Protein AF-A0A7S2AFD4-F1 (afdb_monomer)

Radius of gyration: 22.13 Å; Cα contacts (8 Å, |Δi|>4): 496; chains: 1; bounding box: 48×46×64 Å

Nearest PDB structures (foldseek):
  3bde-assembly1_A  TM=4.743E-01  e=6.649E-02  Mesorhizobium japonicum MAFF 303099
  5b0a-assembly1_A  TM=4.338E-01  e=6.339E-01  Cannabis sativa
  4v67-assembly2_CX  TM=2.684E-01  e=6.339E-01  Thermus thermophilus
  1rq0-assembly1_A  TM=2.577E-01  e=1.738E+00  Thermotoga maritima
  1rq0-assembly1_C  TM=2.588E-01  e=2.634E+00  Thermotoga maritima

Mean predicted aligned error: 6.24 Å

Secondary structure (DSSP, 8-state):
-TT--HHHHHHHHTT-EEEEEEEEEE-SSSS--EEEEEEEEEEE-S----SPPSSTTTTTEEETT-SS-TTTTGGGGGGT-TTHHHHHHHHHHHH----EEEEEEEEEEEPPTT-SSHHHHHHHHHHHTHHHHS--EEEEEE-SSSTT-EEEEEEEEEEEEHHHHHHHHHHHHHHHHHTTPEEEEEEEEE-TTSBTS--SHHHHTTS-TT-EEEEEEEEEE-TT--HHHHHHHHHTTTEEE-SS-SEE-TTSPEEEEEEEEEES--HHHH-

Solvent-accessible surface area (backbone atoms only — not comparable to full-atom values): 15130 Å² total; per-residue (Å²): 115,91,92,59,54,64,68,61,46,36,78,73,38,55,77,38,72,50,69,50,73,34,79,45,80,47,55,90,81,83,78,58,75,48,76,31,71,19,68,31,53,27,31,30,39,75,81,39,63,86,43,85,70,90,50,92,53,25,30,29,34,31,39,66,86,48,95,48,22,44,15,55,40,48,78,30,27,67,60,66,41,25,54,42,61,23,52,52,56,48,50,56,66,72,58,80,66,66,39,36,48,48,35,38,40,33,44,31,39,44,66,44,86,89,54,88,55,50,67,62,53,46,44,52,52,27,57,69,41,29,89,83,66,43,72,40,40,71,42,79,44,63,49,87,80,53,102,79,43,66,47,37,26,40,41,29,74,49,77,49,40,53,70,60,48,51,54,49,47,39,53,53,50,38,57,40,41,59,71,50,30,40,42,78,46,78,47,78,42,72,43,87,87,23,54,63,55,40,52,42,40,75,53,24,62,74,46,65,82,88,47,60,51,76,47,77,48,81,45,82,38,59,63,87,58,66,61,66,61,50,47,51,59,29,49,78,64,68,24,43,65,50,86,45,66,83,42,69,48,102,78,54,32,33,29,34,41,34,41,32,69,46,63,55,50,6,50,70,79,73,108

InterPro domains:
  IPR002637 RdgB/HAM1 [PF01725] (16-76)
  IPR029001 Inosine triphosphate pyrophosphatase-like [G3DSA:3.90.950.10] (6-98)
  IPR029001 Inosine triphosphate pyrophosphatase-like [SSF52972] (15-95)

Sequence (271 aa):
ALGMSEAAFVARHLGRRGRLRSFLGFCEDGCRVQVFEGTLEGQVVEPRGSGPLHNTWDRVWLPDDYTGTLAELETSAFVVSARHLPFLELAQTLRGRDYSQIFEIHVTVQAPEGQADPVQAFKDACLGLKGSFGAVKPVLIQNASGEAARQMMTASHHVGTLPEIHVLAFRLSQALVQQGYRVERTKIEANMSNSGVPISDEEAARLSPENYFEFHVKLSLPPGFDEEHLREVTAANDARLSRSALRVTGHGVQKRFVTQRLYGIGRDSAL

Organism: N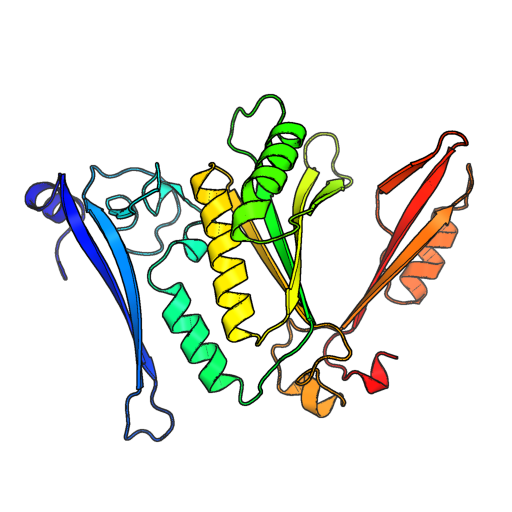CBI:txid327968

Structure (mmCIF, N/CA/C/O backbone):
data_AF-A0A7S2AFD4-F1
#
_entry.id   AF-A0A7S2AFD4-F1
#
loop_
_atom_site.group_PDB
_atom_site.id
_atom_site.type_symbol
_atom_sit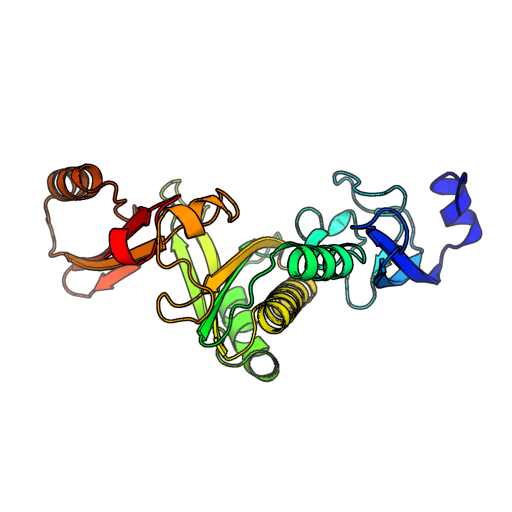e.label_atom_id
_atom_site.label_alt_id
_atom_site.label_comp_id
_atom_site.label_asym_id
_atom_site.label_entity_id
_atom_site.label_seq_id
_atom_site.pdbx_PDB_ins_code
_atom_site.Cartn_x
_atom_site.Cartn_y
_atom_site.Cartn_z
_atom_site.occupancy
_atom_site.B_iso_or_equiv
_atom_site.auth_seq_id
_atom_site.auth_comp_id
_atom_site.auth_asym_id
_atom_site.auth_atom_id
_atom_site.pdbx_PDB_model_num
ATOM 1 N N . ALA A 1 1 ? 15.358 -11.635 -26.602 1.00 61.94 1 ALA A N 1
ATOM 2 C CA . ALA A 1 1 ? 15.828 -11.477 -25.209 1.00 61.94 1 ALA A CA 1
ATOM 3 C C . ALA A 1 1 ? 15.951 -12.821 -24.501 1.00 61.94 1 ALA A C 1
ATOM 5 O O . ALA A 1 1 ? 16.962 -13.033 -23.847 1.00 61.94 1 ALA A O 1
ATOM 6 N N . LEU A 1 2 ? 14.979 -13.732 -24.658 1.00 62.88 2 LEU A N 1
ATOM 7 C CA . LEU A 1 2 ? 15.052 -15.088 -24.102 1.00 62.88 2 LEU A CA 1
ATOM 8 C C . LEU A 1 2 ? 16.366 -15.784 -24.505 1.00 62.88 2 LEU A C 1
ATOM 10 O O . LEU A 1 2 ? 16.705 -15.808 -25.687 1.00 62.88 2 LEU A O 1
ATOM 14 N N . GLY A 1 3 ? 17.108 -16.279 -23.510 1.00 73.06 3 GLY A N 1
ATOM 15 C CA . GLY A 1 3 ? 18.379 -16.992 -23.688 1.00 73.06 3 GLY A CA 1
ATOM 16 C C . GLY A 1 3 ? 19.649 -16.131 -23.774 1.00 73.06 3 GLY A C 1
ATOM 17 O O . GLY A 1 3 ? 20.728 -16.695 -23.914 1.00 73.06 3 GLY A O 1
ATOM 18 N N . MET A 1 4 ? 19.566 -14.796 -23.690 1.00 85.75 4 MET A N 1
ATOM 19 C CA . MET A 1 4 ? 20.761 -13.934 -23.624 1.00 85.75 4 MET A CA 1
ATOM 20 C C . MET A 1 4 ? 21.240 -13.743 -22.178 1.00 85.75 4 MET A C 1
ATOM 22 O O . MET A 1 4 ? 20.426 -13.713 -21.259 1.00 85.75 4 MET A O 1
ATOM 26 N N . SER A 1 5 ? 22.550 -13.570 -21.978 1.00 89.62 5 SER A N 1
ATOM 27 C CA . SER A 1 5 ? 23.100 -13.115 -20.694 1.00 89.62 5 SER A CA 1
ATOM 28 C C . SER A 1 5 ? 22.848 -11.616 -20.478 1.00 89.62 5 SER A C 1
ATOM 30 O O . SER A 1 5 ? 22.640 -10.878 -21.445 1.00 89.62 5 SER A O 1
ATOM 32 N N . GLU A 1 6 ? 22.917 -11.154 -19.223 1.00 90.06 6 GLU A N 1
ATOM 33 C CA . GLU A 1 6 ? 22.830 -9.725 -18.861 1.00 90.06 6 GLU A CA 1
ATOM 34 C C . GLU A 1 6 ? 23.817 -8.877 -19.678 1.00 90.06 6 GLU A C 1
ATOM 36 O O . GLU A 1 6 ? 23.412 -7.939 -20.361 1.00 90.06 6 GLU A O 1
ATOM 41 N N . ALA A 1 7 ? 25.092 -9.279 -19.718 1.00 90.88 7 ALA A N 1
ATOM 42 C CA . ALA A 1 7 ? 26.133 -8.571 -20.462 1.00 90.88 7 ALA A CA 1
ATOM 43 C C . ALA A 1 7 ? 25.853 -8.500 -21.975 1.00 90.88 7 ALA A C 1
ATOM 45 O O . ALA A 1 7 ? 26.000 -7.442 -22.584 1.00 90.88 7 ALA A O 1
ATOM 46 N N . ALA A 1 8 ? 25.412 -9.605 -22.591 1.00 92.81 8 ALA A N 1
ATOM 47 C CA . ALA A 1 8 ? 25.088 -9.624 -24.019 1.00 92.81 8 ALA A CA 1
ATOM 48 C C . ALA A 1 8 ? 23.859 -8.758 -24.341 1.00 92.81 8 ALA A C 1
ATOM 50 O O . ALA A 1 8 ? 23.805 -8.111 -25.389 1.00 92.81 8 ALA A O 1
ATOM 51 N N . PHE A 1 9 ? 22.876 -8.732 -23.437 1.00 93.00 9 PHE A N 1
ATOM 52 C CA . PHE A 1 9 ? 21.700 -7.882 -23.567 1.00 93.00 9 PHE A CA 1
ATOM 53 C C . PHE A 1 9 ? 22.076 -6.398 -23.495 1.00 93.00 9 PHE A C 1
ATOM 55 O O . PHE A 1 9 ? 21.703 -5.643 -24.394 1.00 93.00 9 PHE A O 1
ATOM 62 N N . VAL A 1 10 ? 22.861 -5.995 -22.489 1.00 94.50 10 VAL A N 1
ATOM 63 C CA . VAL A 1 10 ? 23.337 -4.611 -22.329 1.00 94.50 10 VAL A CA 1
ATOM 64 C C . VAL A 1 10 ? 24.164 -4.182 -23.535 1.00 94.50 10 VAL A C 1
ATOM 66 O O . VAL A 1 10 ? 23.823 -3.187 -24.167 1.00 94.50 10 VAL A O 1
ATOM 69 N N . ALA A 1 11 ? 25.158 -4.974 -23.951 1.00 95.06 11 ALA A N 1
ATOM 70 C CA . ALA A 1 11 ? 26.004 -4.650 -25.104 1.00 95.06 11 ALA A CA 1
ATOM 71 C C . ALA A 1 11 ? 25.199 -4.377 -26.390 1.00 95.06 11 ALA A C 1
ATOM 73 O O . ALA A 1 11 ? 25.600 -3.575 -27.231 1.00 95.06 11 ALA A O 1
ATOM 74 N N . ARG A 1 12 ? 24.044 -5.033 -26.549 1.00 95.50 12 ARG A N 1
ATOM 75 C CA . ARG A 1 12 ? 23.172 -4.869 -27.717 1.00 95.50 12 ARG A CA 1
ATOM 76 C C . ARG A 1 12 ? 22.169 -3.719 -27.585 1.00 95.50 12 ARG A C 1
ATOM 78 O O . ARG A 1 12 ? 21.747 -3.164 -28.605 1.00 95.50 12 ARG A O 1
ATOM 85 N N . HIS A 1 13 ? 21.724 -3.416 -26.367 1.00 96.25 13 HIS A N 1
ATOM 86 C CA . HIS A 1 13 ? 20.537 -2.594 -26.129 1.00 96.25 13 HIS A CA 1
ATOM 87 C C . HIS A 1 13 ? 20.763 -1.360 -25.252 1.00 96.25 13 HIS A C 1
ATOM 89 O O . HIS A 1 13 ? 19.814 -0.597 -25.099 1.00 96.25 13 HIS A O 1
ATOM 95 N N . LEU A 1 14 ? 21.969 -1.124 -24.732 1.00 97.12 14 LEU A N 1
ATOM 96 C CA . LEU A 1 14 ? 22.296 0.036 -23.900 1.00 97.12 14 LEU A CA 1
ATOM 97 C C . LEU A 1 14 ? 21.782 1.355 -24.506 1.00 97.12 14 LEU A C 1
ATOM 99 O O . LEU A 1 14 ? 21.952 1.617 -25.699 1.00 97.12 14 LEU A O 1
ATOM 103 N N . GLY A 1 15 ? 21.119 2.167 -23.679 1.00 96.38 15 GLY A N 1
ATOM 104 C CA . GLY A 1 15 ? 20.537 3.457 -24.054 1.00 96.38 15 GLY A CA 1
ATOM 105 C C . GLY A 1 15 ? 19.245 3.368 -24.872 1.00 96.38 15 GLY A C 1
ATOM 106 O O . GLY A 1 15 ? 18.631 4.394 -25.161 1.00 96.38 15 GLY A O 1
ATOM 107 N N . ARG A 1 16 ? 18.795 2.167 -25.262 1.00 97.38 16 ARG A N 1
ATOM 108 C CA . ARG A 1 16 ? 17.528 2.009 -25.985 1.00 97.38 16 ARG A CA 1
ATOM 109 C C . ARG A 1 16 ? 16.352 2.054 -25.022 1.00 97.38 16 ARG A C 1
ATOM 111 O O . ARG A 1 16 ? 16.346 1.376 -23.995 1.00 97.38 16 ARG A O 1
ATOM 118 N N . ARG A 1 17 ? 15.321 2.792 -25.426 1.00 97.75 17 ARG A N 1
ATOM 119 C CA . ARG A 1 17 ? 14.002 2.782 -24.792 1.00 97.75 17 ARG A CA 1
ATOM 120 C C . ARG A 1 17 ? 13.208 1.547 -25.208 1.00 97.75 17 ARG A C 1
ATOM 122 O O . ARG A 1 17 ? 13.426 0.989 -26.287 1.00 97.75 17 ARG A O 1
ATOM 129 N N . GLY A 1 18 ? 12.268 1.140 -24.369 1.00 95.62 18 GLY A N 1
ATOM 130 C CA . GLY A 1 18 ? 11.329 0.073 -24.674 1.00 95.62 18 GLY A CA 1
ATOM 131 C C . GLY A 1 18 ? 10.342 -0.162 -23.540 1.00 95.62 18 GLY A C 1
ATOM 132 O O . GLY A 1 18 ? 10.238 0.634 -22.614 1.00 95.62 18 GLY A O 1
ATOM 133 N N . ARG A 1 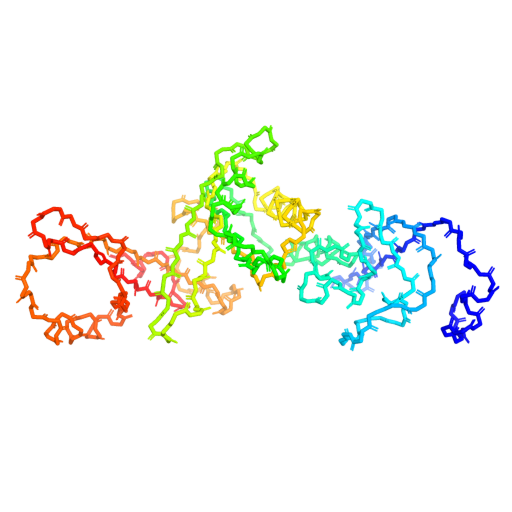19 ? 9.689 -1.324 -23.591 1.00 95.06 19 ARG A N 1
ATOM 134 C CA . ARG A 1 19 ? 8.677 -1.737 -22.621 1.00 95.06 19 ARG A CA 1
ATOM 135 C C . ARG A 1 19 ? 8.950 -3.144 -22.103 1.00 95.06 19 ARG A C 1
ATOM 137 O O . ARG A 1 19 ? 9.075 -4.081 -22.895 1.00 95.06 19 ARG A O 1
ATOM 144 N N . LEU A 1 20 ? 8.950 -3.309 -20.785 1.00 92.31 20 LEU A N 1
ATOM 145 C CA . LEU A 1 20 ? 8.844 -4.608 -20.127 1.00 92.31 20 LEU A CA 1
ATOM 146 C C . LEU A 1 20 ? 7.363 -4.997 -20.073 1.00 92.31 20 LEU A C 1
ATOM 148 O O . LEU A 1 20 ? 6.531 -4.222 -19.606 1.00 92.31 20 LEU A O 1
ATOM 152 N N . ARG A 1 21 ? 7.022 -6.190 -20.567 1.00 93.44 21 ARG A N 1
ATOM 153 C CA . ARG A 1 21 ? 5.651 -6.724 -20.554 1.00 93.44 21 ARG A CA 1
ATOM 154 C C . ARG A 1 21 ? 5.596 -7.988 -19.708 1.00 93.44 21 ARG A C 1
ATOM 156 O O . ARG A 1 21 ? 6.492 -8.826 -19.798 1.00 93.44 21 ARG A O 1
ATOM 163 N N . SER A 1 22 ? 4.547 -8.124 -18.911 1.00 92.25 22 SER A N 1
ATOM 164 C CA . SER A 1 22 ? 4.211 -9.348 -18.193 1.00 92.25 22 SER A CA 1
ATOM 165 C C . SER A 1 22 ? 2.829 -9.816 -18.615 1.00 92.25 22 SER A C 1
ATOM 167 O O . SER A 1 22 ? 1.933 -8.998 -18.808 1.00 92.25 22 SER A O 1
ATOM 169 N N . PHE A 1 23 ? 2.678 -11.129 -18.747 1.00 94.31 23 PHE A N 1
ATOM 170 C CA . PHE A 1 23 ? 1.415 -11.775 -19.059 1.00 94.31 23 PHE A CA 1
ATOM 171 C C . PHE A 1 23 ? 1.144 -12.840 -18.011 1.00 94.31 23 PHE A C 1
ATOM 173 O O . PHE A 1 23 ? 2.026 -13.643 -17.697 1.00 94.31 23 PHE A O 1
ATOM 180 N N . LEU A 1 24 ? -0.080 -12.858 -17.505 1.00 95.31 24 LEU A N 1
ATOM 181 C CA . LEU A 1 24 ? -0.587 -13.884 -16.613 1.00 95.31 24 LEU A CA 1
ATOM 182 C C . LEU A 1 24 ? -1.763 -14.562 -17.308 1.00 95.31 24 LEU A C 1
ATOM 184 O O . LEU A 1 24 ? -2.755 -13.912 -17.621 1.00 95.31 24 LEU A O 1
ATOM 188 N N . GLY A 1 25 ? -1.622 -15.853 -17.600 1.00 95.88 25 GLY A N 1
ATOM 189 C CA . GLY A 1 25 ? -2.694 -16.671 -18.158 1.00 95.88 25 GLY A CA 1
ATOM 190 C C . GLY A 1 25 ? -3.438 -17.402 -17.046 1.00 95.88 25 GLY A C 1
ATOM 191 O O . GLY A 1 25 ? -2.803 -18.029 -16.200 1.00 95.88 25 GLY A O 1
ATOM 192 N N . PHE A 1 26 ? -4.764 -17.347 -17.061 1.00 95.75 26 PHE A N 1
ATOM 193 C CA . PHE A 1 26 ? -5.639 -18.073 -16.145 1.00 95.75 26 PHE A CA 1
ATOM 194 C C . PHE A 1 26 ? -6.712 -18.821 -16.932 1.00 95.75 26 PHE A C 1
ATOM 196 O O . PHE A 1 26 ? -7.220 -18.311 -17.925 1.00 95.75 26 PHE A O 1
ATOM 203 N N . CYS A 1 27 ? -7.042 -20.034 -16.504 1.00 95.31 27 CYS A N 1
ATOM 204 C CA . CYS A 1 27 ? -8.036 -20.879 -17.150 1.00 95.31 27 CYS A CA 1
ATOM 205 C C . CYS A 1 27 ? -8.821 -21.608 -16.060 1.00 95.31 27 CYS A C 1
ATOM 207 O O . CYS A 1 27 ? -8.257 -22.452 -15.366 1.00 95.31 27 CYS A O 1
ATOM 209 N N . GLU A 1 28 ? -10.090 -21.248 -15.886 1.00 91.19 28 GLU A N 1
ATOM 210 C CA . GLU A 1 28 ? -10.957 -21.839 -14.860 1.00 91.19 28 GLU A CA 1
ATOM 211 C C . GLU A 1 28 ? -11.542 -23.184 -15.317 1.00 91.19 28 GLU A C 1
ATOM 213 O O . GLU A 1 28 ? -11.589 -24.141 -14.550 1.00 91.19 28 GLU A O 1
ATOM 218 N N . ASP A 1 29 ? -11.940 -23.274 -16.588 1.00 92.62 29 ASP A N 1
ATOM 219 C CA . ASP A 1 29 ? -12.680 -24.401 -17.172 1.00 92.62 29 ASP A CA 1
ATOM 220 C C . ASP A 1 29 ? -11.803 -25.369 -17.993 1.00 92.62 29 ASP A C 1
ATOM 222 O O . ASP A 1 29 ? -12.298 -26.326 -18.591 1.00 92.62 29 ASP A O 1
ATOM 226 N N . GLY A 1 30 ? -10.495 -25.111 -18.066 1.00 93.06 30 GLY A N 1
ATOM 227 C CA . GLY A 1 30 ? -9.552 -25.871 -18.893 1.00 93.06 30 GLY A CA 1
ATOM 228 C C . GLY A 1 30 ? -9.663 -25.605 -20.402 1.00 93.06 30 GLY A C 1
ATOM 229 O O . GLY A 1 30 ? -8.903 -26.190 -21.171 1.00 93.06 30 GLY A O 1
ATOM 230 N N . CYS A 1 31 ? -10.564 -24.720 -20.835 1.00 93.62 31 CYS A N 1
ATOM 231 C CA . CYS A 1 31 ? -10.900 -24.483 -22.237 1.00 93.62 31 CYS A CA 1
ATOM 232 C C . CYS A 1 31 ? -10.604 -23.047 -22.689 1.00 93.62 31 CYS A C 1
ATOM 234 O O . CYS A 1 31 ? -10.135 -22.844 -23.813 1.00 93.62 31 CYS A O 1
ATOM 236 N N . ARG A 1 32 ? -10.847 -22.041 -21.840 1.00 93.69 32 ARG A N 1
ATOM 237 C CA . ARG A 1 32 ? -10.648 -20.627 -22.176 1.00 93.69 32 ARG A CA 1
ATOM 238 C C . ARG A 1 32 ? -9.589 -19.984 -21.289 1.00 93.69 32 ARG A C 1
ATOM 240 O O . ARG A 1 32 ? -9.795 -19.754 -20.104 1.00 93.69 32 ARG A O 1
ATOM 247 N N . VAL A 1 33 ? -8.478 -19.591 -21.912 1.00 95.56 33 VAL A N 1
ATOM 248 C CA . VAL A 1 33 ? -7.436 -18.808 -21.241 1.00 95.56 33 VAL A CA 1
ATOM 249 C C . VAL A 1 33 ? -7.809 -17.326 -21.259 1.00 95.56 33 VAL A C 1
ATOM 251 O O . VAL A 1 33 ? -7.885 -16.704 -22.319 1.00 95.56 33 VAL A O 1
ATOM 254 N N . GLN A 1 34 ? -8.011 -16.752 -20.079 1.00 95.19 34 GLN A N 1
ATOM 255 C CA . GLN A 1 34 ? -7.990 -15.313 -19.852 1.00 95.19 34 GLN A CA 1
ATOM 256 C C . GLN A 1 34 ? -6.540 -14.858 -19.676 1.00 95.19 34 GLN A C 1
ATOM 258 O O . GLN A 1 34 ? -5.764 -15.498 -18.968 1.00 95.19 34 GLN A O 1
ATOM 263 N N . VAL A 1 35 ? -6.168 -13.760 -20.330 1.00 96.06 35 VAL A N 1
ATOM 264 C CA . VAL A 1 35 ? -4.818 -13.193 -20.248 1.00 96.06 35 VAL A CA 1
ATOM 265 C C . VAL A 1 35 ? -4.900 -11.806 -19.634 1.00 96.06 35 VAL A C 1
ATOM 267 O O . VAL A 1 35 ? -5.621 -10.950 -20.141 1.00 96.06 35 VAL A O 1
ATOM 270 N N . PHE A 1 36 ? -4.130 -11.596 -18.572 1.00 94.94 36 PHE A N 1
ATOM 271 C CA . PHE A 1 36 ? -3.927 -10.304 -17.928 1.00 94.94 36 PHE A CA 1
ATOM 272 C C . PHE A 1 36 ? -2.549 -9.780 -18.314 1.00 94.94 36 PHE A C 1
ATOM 274 O O . PHE A 1 36 ? -1.562 -10.520 -18.251 1.00 94.94 36 PHE A O 1
ATOM 281 N N . GLU A 1 37 ? -2.471 -8.522 -18.731 1.00 95.56 37 GLU A N 1
ATOM 282 C CA . GLU A 1 37 ? -1.238 -7.911 -19.216 1.00 95.56 37 GLU A CA 1
ATOM 283 C C . GLU A 1 37 ? -0.858 -6.708 -18.363 1.00 95.56 37 GLU A C 1
ATOM 285 O O . GLU A 1 37 ? -1.680 -5.853 -18.052 1.00 95.56 37 GLU A O 1
ATOM 290 N N . GLY A 1 38 ? 0.425 -6.617 -18.028 1.00 93.50 38 GLY A N 1
ATOM 291 C CA . GLY A 1 38 ? 0.991 -5.429 -17.420 1.00 93.50 38 GLY A CA 1
ATOM 292 C C . GLY A 1 38 ? 2.224 -4.969 -18.172 1.00 93.50 38 GLY A C 1
ATOM 293 O O . GLY A 1 38 ? 2.965 -5.756 -18.770 1.00 93.50 38 GLY A O 1
ATOM 294 N N . THR A 1 39 ? 2.434 -3.660 -18.155 1.00 94.44 39 THR A N 1
ATOM 295 C CA . THR A 1 39 ? 3.459 -2.997 -18.953 1.00 94.44 39 THR A CA 1
ATOM 296 C C . THR A 1 39 ? 4.217 -1.983 -18.121 1.00 94.44 39 THR A C 1
ATOM 298 O O . THR A 1 39 ? 3.609 -1.261 -17.336 1.00 94.44 39 THR A O 1
ATOM 301 N N . LEU A 1 40 ? 5.523 -1.890 -18.341 1.00 94.50 40 LEU A N 1
ATOM 302 C CA . LEU A 1 40 ? 6.385 -0.894 -17.721 1.00 94.50 40 LEU A CA 1
ATOM 303 C C . LEU A 1 40 ? 7.328 -0.314 -18.772 1.00 94.50 40 LEU A C 1
ATOM 305 O O . LEU A 1 40 ? 8.168 -1.032 -19.317 1.00 94.50 40 LEU A O 1
ATOM 309 N N . GLU A 1 41 ? 7.166 0.971 -19.066 1.00 96.56 41 GLU A N 1
ATOM 310 C CA . GLU A 1 41 ? 8.067 1.708 -19.953 1.00 96.56 41 GLU A CA 1
ATOM 311 C C . GLU A 1 41 ? 9.397 1.995 -19.260 1.00 96.56 41 GLU A C 1
ATOM 313 O O . GLU A 1 41 ? 9.480 2.071 -18.030 1.00 96.56 41 GLU A O 1
ATOM 318 N N . GLY A 1 42 ? 10.454 2.130 -20.052 1.00 97.00 42 GLY A N 1
ATOM 319 C CA . GLY A 1 42 ? 11.769 2.460 -19.536 1.00 97.00 42 GLY A CA 1
ATOM 320 C C . GLY A 1 42 ? 12.858 2.364 -20.586 1.00 97.00 42 GLY A C 1
ATOM 321 O O . GLY A 1 42 ? 12.622 2.400 -21.798 1.00 97.00 42 GLY A O 1
ATOM 322 N N . GLN A 1 43 ? 14.083 2.227 -20.103 1.00 97.31 43 GLN A N 1
ATOM 323 C CA . GLN A 1 43 ? 15.263 2.103 -20.941 1.00 97.31 43 GLN A CA 1
ATOM 324 C C . GLN A 1 43 ? 16.285 1.138 -20.359 1.00 97.31 43 GLN A C 1
ATOM 326 O O . GLN A 1 43 ? 16.339 0.894 -19.151 1.00 97.31 43 GLN A O 1
ATOM 331 N N . VAL A 1 44 ? 17.120 0.610 -21.249 1.00 96.94 44 VAL A N 1
ATOM 332 C CA . VAL A 1 44 ? 18.244 -0.239 -20.868 1.00 96.94 44 VAL A CA 1
ATOM 333 C C . VAL A 1 44 ? 19.418 0.632 -20.439 1.00 96.94 44 VAL A C 1
ATOM 335 O O . VAL A 1 44 ? 19.876 1.488 -21.199 1.00 96.94 44 VAL A O 1
ATOM 338 N N . VAL A 1 45 ? 19.925 0.382 -19.239 1.00 97.06 45 VAL A N 1
ATOM 339 C CA . VAL A 1 45 ? 21.097 1.044 -18.659 1.00 97.06 45 VAL A CA 1
ATOM 340 C C . VAL A 1 45 ? 22.185 0.024 -18.332 1.00 97.06 45 VAL A C 1
ATOM 342 O O . VAL A 1 45 ? 21.959 -1.186 -18.409 1.00 97.06 45 VAL A O 1
ATOM 345 N N . GLU A 1 46 ? 23.371 0.514 -17.975 1.00 95.75 46 GLU A N 1
ATOM 346 C CA . GLU A 1 46 ? 24.405 -0.335 -17.379 1.00 95.75 46 GLU A CA 1
ATOM 347 C C . GLU A 1 46 ? 23.869 -1.033 -16.116 1.00 95.75 46 GLU A C 1
ATOM 349 O O . GLU A 1 46 ? 23.020 -0.454 -15.432 1.00 95.75 46 GLU A O 1
ATOM 354 N N . PRO A 1 47 ? 24.340 -2.248 -15.776 1.00 93.69 47 PRO A N 1
ATOM 355 C CA . PRO A 1 47 ? 23.875 -2.959 -14.593 1.00 93.69 47 PRO A CA 1
ATOM 356 C C . PRO A 1 47 ? 24.109 -2.153 -13.308 1.00 93.69 47 PRO A C 1
ATOM 358 O O . PRO A 1 47 ? 25.247 -1.853 -12.945 1.00 93.69 47 PRO A O 1
ATOM 361 N N . ARG A 1 48 ? 23.030 -1.842 -12.588 1.00 93.44 48 ARG A N 1
ATOM 362 C CA . ARG A 1 48 ? 23.042 -1.155 -11.290 1.00 93.44 48 ARG A CA 1
ATOM 363 C C . ARG A 1 48 ? 22.257 -1.945 -10.242 1.00 93.44 48 ARG A C 1
ATOM 365 O O . ARG A 1 48 ? 21.455 -2.814 -10.570 1.00 93.44 48 ARG A O 1
ATOM 372 N N . GLY A 1 49 ? 22.523 -1.662 -8.970 1.00 85.88 49 GLY A N 1
ATOM 373 C CA . GLY A 1 49 ? 21.909 -2.362 -7.841 1.00 85.88 49 GLY A CA 1
ATOM 374 C C . GLY A 1 49 ? 22.546 -3.721 -7.526 1.00 85.88 49 GLY A C 1
ATOM 375 O O . GLY A 1 49 ? 23.027 -4.451 -8.402 1.00 85.88 49 GLY A O 1
ATOM 376 N N . SER A 1 50 ? 22.556 -4.040 -6.234 1.00 76.44 50 SER A N 1
ATOM 377 C CA . SER A 1 50 ? 23.000 -5.313 -5.647 1.00 76.44 50 SER A CA 1
ATOM 378 C C . SER A 1 50 ? 21.858 -6.074 -4.959 1.00 76.44 50 SER A C 1
ATOM 380 O O . SER A 1 50 ? 22.096 -7.119 -4.354 1.00 76.44 50 SER A O 1
ATOM 382 N N . GLY A 1 51 ? 20.630 -5.546 -5.033 1.00 61.47 51 GLY A N 1
ATOM 383 C CA . GLY A 1 51 ? 19.449 -6.115 -4.397 1.00 61.47 51 GLY A CA 1
ATOM 384 C C . GLY A 1 51 ? 19.061 -7.495 -4.947 1.00 61.47 51 GLY A C 1
ATOM 385 O O . GLY A 1 51 ? 19.523 -7.899 -6.021 1.00 61.47 51 GLY A O 1
ATOM 386 N N . PRO A 1 52 ? 18.206 -8.239 -4.221 1.00 60.53 52 PRO A N 1
ATOM 387 C CA . PRO A 1 52 ? 17.711 -9.529 -4.679 1.00 60.53 52 PRO A CA 1
ATOM 388 C C . PRO A 1 52 ? 16.989 -9.366 -6.019 1.00 60.53 52 PRO A C 1
ATOM 390 O O . PRO A 1 52 ? 16.071 -8.560 -6.157 1.00 60.53 52 PRO A O 1
ATOM 393 N N . LEU A 1 53 ? 17.412 -10.144 -7.013 1.00 68.00 53 LEU A N 1
ATOM 394 C CA . LEU A 1 53 ? 16.819 -10.101 -8.343 1.00 68.00 53 LEU A CA 1
ATOM 395 C C . LEU A 1 53 ? 15.486 -10.835 -8.330 1.00 68.00 53 LEU A C 1
ATOM 397 O O . LEU A 1 53 ? 15.423 -12.021 -8.005 1.00 68.00 53 LEU A O 1
ATOM 401 N N . HIS A 1 54 ? 14.424 -10.145 -8.727 1.00 69.44 54 HIS A N 1
ATOM 402 C CA . HIS A 1 54 ? 13.127 -10.767 -8.942 1.00 69.44 54 HIS A CA 1
ATOM 403 C C . HIS A 1 54 ? 12.942 -11.225 -10.393 1.00 69.44 54 HIS A C 1
ATOM 405 O O . HIS A 1 54 ? 12.064 -12.052 -10.652 1.00 69.44 54 HIS A O 1
ATOM 411 N N . ASN A 1 55 ? 13.740 -10.685 -11.323 1.00 73.69 55 ASN A N 1
ATOM 412 C CA . ASN A 1 55 ? 13.911 -11.133 -12.703 1.00 73.69 55 ASN A CA 1
ATOM 413 C C . ASN A 1 55 ? 15.344 -10.882 -13.200 1.00 73.69 55 ASN A C 1
ATOM 415 O O . ASN A 1 55 ? 16.082 -10.051 -12.676 1.00 73.69 55 ASN A O 1
ATOM 419 N N . THR A 1 56 ? 15.697 -11.541 -14.306 1.00 79.88 56 THR A N 1
ATOM 420 C CA . THR A 1 56 ? 17.005 -11.444 -14.979 1.00 79.88 56 THR A CA 1
ATOM 421 C C . THR A 1 56 ? 17.404 -10.026 -15.396 1.00 79.88 56 THR A C 1
ATOM 423 O O . THR A 1 56 ? 18.586 -9.764 -15.570 1.00 79.88 56 THR A O 1
ATOM 426 N N . TRP A 1 57 ? 16.443 -9.117 -15.584 1.00 88.94 57 TRP A N 1
ATOM 427 C CA . TRP A 1 57 ? 16.688 -7.793 -16.169 1.00 88.94 57 TRP A CA 1
ATOM 428 C C . TRP A 1 57 ? 16.575 -6.642 -15.167 1.00 88.94 57 TRP A C 1
ATOM 430 O O . TRP A 1 57 ? 16.657 -5.483 -15.566 1.00 88.94 57 TRP A O 1
ATOM 440 N N . ASP A 1 58 ? 16.391 -6.934 -13.877 1.00 90.50 58 ASP A N 1
ATOM 441 C CA . ASP A 1 58 ? 16.071 -5.901 -12.888 1.00 90.50 58 ASP A CA 1
ATOM 442 C C . ASP A 1 58 ? 17.206 -4.875 -12.711 1.00 90.50 58 ASP A C 1
ATOM 444 O O . ASP A 1 58 ? 16.931 -3.706 -12.454 1.00 90.50 58 ASP A O 1
ATOM 448 N N . ARG A 1 59 ? 18.470 -5.277 -12.906 1.00 93.25 59 ARG A N 1
ATOM 449 C CA . ARG A 1 59 ? 19.652 -4.397 -12.788 1.00 93.25 59 ARG A CA 1
ATOM 450 C C . ARG A 1 59 ? 19.874 -3.500 -13.991 1.00 93.25 59 ARG A C 1
ATOM 452 O O . ARG A 1 59 ? 20.634 -2.546 -13.909 1.00 93.25 59 ARG A O 1
ATOM 459 N N . VAL A 1 60 ? 19.272 -3.833 -15.126 1.00 94.25 60 VAL A N 1
ATOM 460 C CA . VAL A 1 60 ? 19.534 -3.164 -16.409 1.00 94.25 60 VAL A CA 1
ATOM 461 C C . VAL A 1 60 ? 18.313 -2.423 -16.927 1.00 94.25 60 VAL A C 1
ATOM 463 O O . VAL A 1 60 ? 18.414 -1.701 -17.913 1.00 94.25 60 VAL A O 1
ATOM 466 N N . TRP A 1 61 ? 17.156 -2.587 -16.283 1.00 95.06 61 TRP A N 1
ATOM 467 C CA . TRP A 1 61 ? 15.933 -1.876 -16.625 1.00 95.06 61 TRP A CA 1
ATOM 468 C C . TRP A 1 61 ? 15.740 -0.671 -15.709 1.00 95.06 61 TRP A C 1
ATOM 470 O O . TRP A 1 61 ? 15.485 -0.835 -14.515 1.00 95.06 61 TRP A O 1
ATOM 480 N N . LEU A 1 62 ? 15.840 0.533 -16.274 1.00 95.50 62 LEU A N 1
ATOM 481 C CA . LEU A 1 62 ? 15.485 1.791 -15.622 1.00 95.50 62 LEU A CA 1
ATOM 482 C C . LEU A 1 62 ? 14.075 2.192 -16.072 1.00 95.50 62 LEU A C 1
ATOM 484 O O . LEU A 1 62 ? 13.922 2.584 -17.234 1.00 95.50 62 LEU A O 1
ATOM 488 N N . PRO A 1 63 ? 13.050 2.070 -15.211 1.00 95.69 63 PRO A N 1
ATOM 489 C CA . PRO A 1 63 ? 11.702 2.477 -15.574 1.00 95.69 63 PRO A CA 1
ATOM 490 C C . PRO A 1 63 ? 11.606 3.998 -15.740 1.00 95.69 63 PRO A C 1
ATOM 492 O O . PRO A 1 63 ? 12.322 4.746 -15.072 1.00 95.69 63 PRO A O 1
ATOM 495 N N . ASP A 1 64 ? 10.717 4.451 -16.621 1.00 94.81 64 ASP A N 1
ATOM 496 C CA . ASP A 1 64 ? 10.465 5.885 -16.806 1.00 94.81 64 ASP A CA 1
ATOM 497 C C . ASP A 1 64 ? 9.956 6.533 -15.510 1.00 94.81 64 ASP A C 1
ATOM 499 O O . ASP A 1 64 ? 9.199 5.916 -14.768 1.00 94.81 64 ASP A O 1
ATOM 503 N N . ASP A 1 65 ? 10.356 7.782 -15.259 1.00 92.75 65 ASP A N 1
ATOM 504 C CA . ASP A 1 65 ? 10.035 8.573 -14.057 1.00 92.75 65 ASP A CA 1
ATOM 505 C C . ASP A 1 65 ? 10.683 8.091 -12.745 1.00 92.75 65 ASP A C 1
ATOM 507 O O . ASP A 1 65 ? 10.423 8.660 -11.683 1.00 92.75 65 ASP A O 1
ATOM 511 N N . TYR A 1 66 ? 11.573 7.095 -12.798 1.00 93.12 66 TYR A N 1
ATOM 512 C CA . TYR A 1 66 ? 12.353 6.635 -11.646 1.00 93.12 66 TYR A CA 1
ATOM 513 C C . TYR A 1 66 ? 13.843 6.925 -11.832 1.00 93.12 66 TYR A C 1
ATOM 515 O O . TYR A 1 66 ? 14.372 6.973 -12.942 1.00 93.12 66 TYR A O 1
ATOM 523 N N . THR A 1 67 ? 14.547 7.116 -10.719 1.00 88.44 67 THR A N 1
ATOM 524 C CA . THR A 1 67 ? 15.992 7.401 -10.702 1.00 88.44 67 THR A CA 1
ATOM 525 C C . THR A 1 67 ? 16.841 6.123 -10.681 1.00 88.44 67 THR A C 1
ATOM 527 O O . THR A 1 67 ? 17.974 6.105 -11.181 1.00 88.44 67 THR A O 1
ATOM 530 N N . GLY A 1 68 ? 16.279 5.037 -10.145 1.00 91.50 68 GLY A N 1
ATOM 531 C CA . GLY A 1 68 ? 16.918 3.733 -9.985 1.00 91.50 68 GLY A CA 1
ATOM 532 C C . GLY A 1 68 ? 16.328 2.651 -10.888 1.00 91.50 68 GLY A C 1
ATOM 533 O O . GLY A 1 68 ? 15.166 2.694 -11.288 1.00 91.50 68 GLY A O 1
ATOM 534 N N . THR A 1 69 ? 17.158 1.665 -11.207 1.00 94.00 69 THR A N 1
ATOM 535 C CA . THR A 1 69 ? 16.737 0.405 -11.832 1.00 94.00 69 THR A CA 1
ATOM 536 C C . THR A 1 69 ? 15.814 -0.388 -10.911 1.00 94.00 69 THR A C 1
ATOM 538 O O . THR A 1 69 ? 15.783 -0.149 -9.705 1.00 94.00 69 THR A O 1
ATOM 541 N N . LEU A 1 70 ? 15.081 -1.371 -11.444 1.00 92.06 70 LEU A N 1
ATOM 542 C CA . LEU A 1 70 ? 14.210 -2.224 -10.620 1.00 92.06 70 LEU A CA 1
ATOM 543 C C . LEU A 1 70 ? 14.963 -2.898 -9.457 1.00 92.06 70 LEU A C 1
ATOM 545 O O . LEU A 1 70 ? 14.385 -3.060 -8.387 1.00 92.06 70 LEU A O 1
ATOM 549 N N . ALA A 1 71 ? 16.244 -3.238 -9.637 1.00 90.94 71 ALA A N 1
ATOM 550 C CA . ALA A 1 71 ? 17.086 -3.794 -8.577 1.00 90.94 71 ALA A CA 1
ATOM 551 C C . ALA A 1 71 ? 17.455 -2.770 -7.485 1.00 90.94 71 ALA A C 1
ATOM 553 O O . ALA A 1 71 ? 17.632 -3.151 -6.330 1.00 90.94 71 ALA A O 1
ATOM 554 N N . GLU A 1 72 ? 17.562 -1.483 -7.827 1.00 91.06 72 GLU A N 1
ATOM 555 C CA . GLU A 1 72 ? 17.822 -0.386 -6.877 1.00 91.06 72 GLU A CA 1
ATOM 556 C C . GLU A 1 72 ? 16.557 0.051 -6.123 1.00 91.06 72 GLU A C 1
ATOM 558 O O . GLU A 1 72 ? 16.656 0.653 -5.059 1.00 91.06 72 GLU A O 1
ATOM 563 N N . LEU A 1 73 ? 15.364 -0.273 -6.635 1.00 89.00 73 LEU A N 1
ATOM 564 C CA . LEU A 1 73 ? 14.103 -0.012 -5.931 1.00 89.00 73 LEU A CA 1
ATOM 565 C C . LEU A 1 73 ? 13.863 -0.970 -4.750 1.00 89.00 73 LEU A C 1
ATOM 567 O O . LEU A 1 73 ? 12.977 -0.713 -3.932 1.00 89.00 73 LEU A O 1
ATOM 571 N N . GLU A 1 74 ? 14.631 -2.060 -4.650 1.00 84.25 74 GLU A N 1
ATOM 572 C CA . GLU A 1 74 ? 14.560 -3.069 -3.588 1.00 84.25 74 GLU A CA 1
ATOM 573 C C . GLU A 1 74 ? 13.115 -3.515 -3.274 1.00 84.25 74 GLU A C 1
ATOM 575 O O . GLU A 1 74 ? 12.371 -3.931 -4.161 1.00 84.25 74 GLU A O 1
ATOM 580 N N . THR A 1 75 ? 12.674 -3.391 -2.015 1.00 81.56 75 THR A N 1
ATOM 581 C CA . THR A 1 75 ? 11.311 -3.722 -1.585 1.00 81.56 75 THR A CA 1
ATOM 582 C C . THR A 1 75 ? 10.252 -2.848 -2.234 1.00 81.56 75 THR A C 1
ATOM 584 O O . THR A 1 75 ? 9.092 -3.194 -2.139 1.00 81.56 75 THR A O 1
ATOM 587 N N . SER A 1 76 ? 10.588 -1.751 -2.910 1.00 87.75 76 SER A N 1
ATOM 588 C CA . SER A 1 76 ? 9.610 -0.948 -3.655 1.00 87.75 76 SER A CA 1
ATOM 589 C C . SER A 1 76 ? 9.380 -1.477 -5.070 1.00 87.75 76 SER A C 1
ATOM 591 O O . SER A 1 76 ? 8.434 -1.059 -5.736 1.00 87.75 76 SER A O 1
ATOM 593 N N . ALA A 1 77 ? 10.194 -2.422 -5.554 1.00 85.75 77 ALA A N 1
ATOM 594 C CA . ALA A 1 77 ? 10.053 -2.954 -6.906 1.00 85.75 77 ALA A CA 1
ATOM 595 C C . ALA A 1 77 ? 8.665 -3.579 -7.147 1.00 85.75 77 ALA A C 1
ATOM 597 O O . ALA A 1 77 ? 8.159 -3.524 -8.270 1.00 85.75 77 ALA A O 1
ATOM 598 N N . PHE A 1 78 ? 7.995 -4.111 -6.112 1.00 85.44 78 PHE A N 1
ATOM 599 C CA . PHE A 1 78 ? 6.643 -4.665 -6.266 1.00 85.44 78 PHE A CA 1
ATOM 600 C C . PHE A 1 78 ? 5.595 -3.607 -6.640 1.00 85.44 78 PHE A C 1
ATOM 602 O O . PHE A 1 78 ? 4.639 -3.961 -7.327 1.00 85.44 78 PHE A O 1
ATOM 609 N N . VAL A 1 79 ? 5.778 -2.332 -6.250 1.00 88.12 79 VAL A N 1
ATOM 610 C CA . VAL A 1 79 ? 4.863 -1.234 -6.623 1.00 88.12 79 VAL A CA 1
ATOM 611 C C . VAL A 1 79 ? 5.201 -0.582 -7.967 1.00 88.12 79 VAL A C 1
ATOM 613 O O . VAL A 1 79 ? 4.498 0.312 -8.417 1.00 88.12 79 VAL A O 1
ATOM 616 N N . VAL A 1 80 ? 6.276 -1.003 -8.632 1.00 90.31 80 VAL A N 1
ATOM 617 C CA . VAL A 1 80 ? 6.690 -0.458 -9.942 1.00 90.31 80 VAL A CA 1
ATOM 618 C C . VAL A 1 80 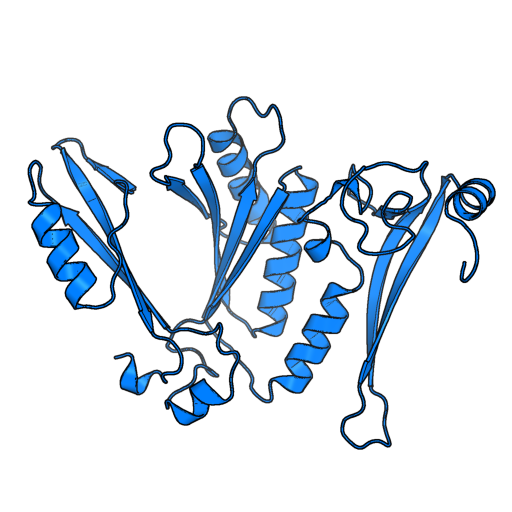? 6.659 -1.530 -11.034 1.00 90.31 80 VAL A C 1
ATOM 620 O O . VAL A 1 80 ? 6.520 -1.230 -12.214 1.00 90.31 80 VAL A O 1
ATOM 623 N N . SER A 1 81 ? 6.733 -2.806 -10.657 1.00 88.25 81 SER A N 1
ATOM 624 C CA . SER A 1 81 ? 6.800 -3.929 -11.588 1.00 88.25 81 SER A CA 1
ATOM 625 C C . SER A 1 81 ? 5.582 -4.038 -12.512 1.00 88.25 81 SER A C 1
ATOM 627 O O . SER A 1 81 ? 4.435 -4.008 -12.066 1.00 88.25 81 SER A O 1
ATOM 629 N N . ALA A 1 82 ? 5.840 -4.360 -13.786 1.00 91.25 82 ALA A N 1
ATOM 630 C CA . ALA A 1 82 ? 4.814 -4.722 -14.768 1.00 91.25 82 ALA A CA 1
ATOM 631 C C . ALA A 1 82 ? 3.961 -5.940 -14.361 1.00 91.25 82 ALA A C 1
ATOM 633 O O . ALA A 1 82 ? 2.947 -6.211 -14.987 1.00 91.25 82 ALA A O 1
ATOM 634 N N . ARG A 1 83 ? 4.371 -6.716 -13.350 1.00 89.44 83 ARG A N 1
ATOM 635 C CA . ARG A 1 83 ? 3.638 -7.911 -12.905 1.00 89.44 83 ARG A CA 1
ATOM 636 C C . ARG A 1 83 ? 2.445 -7.595 -12.012 1.00 89.44 83 ARG A C 1
ATOM 638 O O . ARG A 1 83 ? 1.538 -8.412 -11.914 1.00 89.44 83 ARG A O 1
ATOM 645 N N . HIS A 1 84 ? 2.458 -6.456 -11.325 1.00 86.62 84 HIS A N 1
ATOM 646 C CA . HIS A 1 84 ? 1.549 -6.242 -10.204 1.00 86.62 84 HIS A CA 1
ATOM 647 C C . HIS A 1 84 ? 0.083 -6.139 -10.636 1.00 86.62 84 HIS A C 1
ATOM 649 O O . HIS A 1 84 ? -0.762 -6.845 -10.092 1.00 86.62 84 HIS A O 1
ATOM 655 N N . LEU A 1 85 ? -0.206 -5.310 -11.643 1.00 87.44 85 LEU A N 1
ATOM 656 C CA . LEU A 1 85 ? -1.568 -5.120 -12.141 1.00 87.44 85 LEU A CA 1
ATOM 657 C C . LEU A 1 85 ? -2.206 -6.440 -12.628 1.00 87.44 85 LEU A C 1
ATOM 659 O O . LEU A 1 85 ? -3.291 -6.751 -12.143 1.00 87.44 85 LEU A O 1
ATOM 663 N N . PRO A 1 86 ? -1.528 -7.284 -13.437 1.00 92.44 86 PRO A N 1
ATOM 664 C CA . PRO A 1 86 ? -2.033 -8.616 -13.778 1.00 92.44 86 PRO A CA 1
ATOM 665 C C . PRO A 1 86 ? -2.435 -9.476 -12.580 1.00 92.44 86 PRO A C 1
ATOM 667 O O . PRO A 1 86 ? -3.476 -10.129 -12.601 1.00 92.44 86 PRO A O 1
ATOM 670 N N . PHE A 1 87 ? -1.624 -9.481 -11.516 1.00 91.00 87 PHE A N 1
ATOM 671 C CA . PHE A 1 87 ? -1.947 -10.240 -10.308 1.00 91.00 87 PHE A CA 1
ATOM 672 C C . PHE A 1 87 ? -3.146 -9.658 -9.557 1.00 91.00 87 PHE A C 1
ATOM 674 O O . PHE A 1 87 ? -3.929 -10.427 -9.006 1.00 91.00 87 PHE A O 1
ATOM 681 N N . LEU A 1 88 ? -3.317 -8.333 -9.539 1.00 87.94 88 LEU A N 1
ATOM 682 C CA . LEU A 1 88 ? -4.493 -7.697 -8.940 1.00 87.94 88 LEU A CA 1
ATOM 683 C C . LEU A 1 88 ? -5.776 -8.028 -9.710 1.00 87.94 88 LEU A C 1
ATOM 685 O O . LEU A 1 88 ? -6.787 -8.347 -9.088 1.00 87.94 88 LEU A O 1
ATOM 689 N N . GLU A 1 89 ? -5.730 -7.993 -11.042 1.00 89.94 89 GLU A N 1
ATOM 690 C CA . GLU A 1 89 ? -6.870 -8.328 -11.903 1.00 89.94 89 GLU A CA 1
ATOM 691 C C . GLU A 1 89 ? -7.252 -9.812 -11.784 1.00 89.94 89 GLU A C 1
ATOM 693 O O . GLU A 1 89 ? -8.434 -10.149 -11.648 1.00 89.94 89 GLU A O 1
ATOM 698 N N . LEU A 1 90 ? -6.261 -10.712 -11.736 1.00 92.25 90 LEU A N 1
ATOM 699 C CA . LEU A 1 90 ? -6.523 -12.120 -11.441 1.00 92.25 90 LEU A CA 1
ATOM 700 C C . LEU A 1 90 ? -7.101 -12.286 -10.031 1.00 92.25 90 LEU A C 1
ATOM 702 O O . LEU A 1 90 ? -8.095 -12.985 -9.858 1.00 92.25 90 LEU A O 1
ATOM 706 N N . ALA A 1 91 ? -6.522 -11.637 -9.018 1.00 89.19 91 ALA A N 1
ATOM 707 C CA . ALA A 1 91 ? -7.023 -11.725 -7.649 1.00 89.19 91 ALA A CA 1
ATOM 708 C C . ALA A 1 91 ? -8.468 -11.219 -7.537 1.00 89.19 91 ALA A C 1
ATOM 710 O O . ALA A 1 91 ? -9.252 -11.789 -6.786 1.00 89.19 91 ALA A O 1
ATOM 711 N N . GLN A 1 92 ? -8.840 -10.179 -8.288 1.00 86.62 92 GLN A N 1
ATOM 712 C CA . GLN A 1 92 ? -10.227 -9.733 -8.396 1.00 86.62 92 GLN A CA 1
ATOM 713 C C . GLN A 1 92 ? -11.123 -10.816 -9.001 1.00 86.62 92 GLN A C 1
ATOM 715 O O . GLN A 1 92 ? -12.177 -11.095 -8.437 1.00 86.62 92 GLN A O 1
ATOM 720 N N . THR A 1 93 ? -10.682 -11.447 -10.090 1.00 88.31 93 THR A N 1
ATOM 721 C CA . THR A 1 93 ? -11.414 -12.539 -10.750 1.00 88.31 93 THR A CA 1
ATOM 722 C C . THR A 1 93 ? -11.645 -13.712 -9.790 1.00 88.31 93 THR A C 1
ATOM 724 O O . THR A 1 93 ? -12.762 -14.203 -9.666 1.00 88.31 93 THR A O 1
ATOM 727 N N . LEU A 1 94 ? -10.614 -14.111 -9.039 1.00 88.62 94 LEU A N 1
ATOM 728 C CA . LEU A 1 94 ? -10.669 -15.244 -8.109 1.00 88.62 94 LEU A CA 1
ATOM 729 C C . LEU A 1 94 ? -11.452 -14.964 -6.820 1.00 88.62 94 LEU A C 1
ATOM 731 O O . LEU A 1 94 ? -11.915 -15.897 -6.172 1.00 88.62 94 LEU A O 1
ATOM 735 N N . ARG A 1 95 ? -11.580 -13.697 -6.407 1.00 85.69 95 ARG A N 1
ATOM 736 C CA . ARG A 1 95 ? -12.192 -13.343 -5.116 1.00 85.69 95 ARG A CA 1
ATOM 737 C C . ARG A 1 95 ? -13.682 -13.681 -5.055 1.00 85.69 95 ARG A C 1
ATOM 739 O O . ARG A 1 95 ? -14.201 -13.867 -3.958 1.00 85.69 95 ARG A O 1
ATOM 746 N N . GLY A 1 96 ? -14.368 -13.715 -6.201 1.00 82.12 96 GLY A N 1
ATOM 747 C CA . GLY A 1 96 ? -15.795 -14.053 -6.289 1.00 82.12 96 GLY A CA 1
ATOM 748 C C . GLY A 1 96 ? -16.710 -13.143 -5.457 1.00 82.12 96 GLY A C 1
ATOM 749 O O . GLY A 1 96 ? -17.831 -13.527 -5.127 1.00 82.12 96 GLY A O 1
ATOM 750 N N . ARG A 1 97 ? -16.218 -11.963 -5.059 1.00 87.56 97 ARG A N 1
ATOM 751 C CA . ARG A 1 97 ? -16.918 -11.010 -4.201 1.00 87.56 97 ARG A CA 1
ATOM 752 C C . ARG A 1 97 ? -16.446 -9.590 -4.476 1.00 87.56 97 ARG A C 1
ATOM 754 O O . ARG A 1 97 ? -15.244 -9.312 -4.456 1.00 87.56 97 ARG A O 1
ATOM 761 N N . ASP A 1 98 ? -17.417 -8.699 -4.627 1.00 91.81 98 ASP A N 1
ATOM 762 C CA . ASP A 1 98 ? -17.183 -7.272 -4.775 1.00 91.81 98 ASP A CA 1
ATOM 763 C C . ASP A 1 98 ? -17.195 -6.567 -3.424 1.00 91.81 98 ASP A C 1
ATOM 765 O O . ASP A 1 98 ? -18.012 -6.855 -2.551 1.00 91.81 98 ASP A O 1
ATOM 769 N N . TYR A 1 99 ? -16.283 -5.611 -3.282 1.00 94.81 99 TYR A N 1
ATOM 770 C CA . TYR A 1 99 ? -16.208 -4.721 -2.134 1.00 94.81 99 TYR A CA 1
ATOM 771 C C . TYR A 1 99 ? -16.363 -3.297 -2.636 1.00 94.81 99 TYR A C 1
ATOM 773 O O . TYR A 1 99 ? -15.695 -2.901 -3.597 1.00 94.81 99 TYR A O 1
ATOM 781 N N . SER A 1 100 ? -17.213 -2.517 -1.981 1.00 96.81 100 SER A N 1
ATOM 782 C CA . SER A 1 100 ? -17.453 -1.129 -2.366 1.00 96.81 100 SER A CA 1
ATOM 783 C C . SER A 1 100 ? -17.762 -0.249 -1.161 1.00 96.81 100 SER A C 1
ATOM 785 O O . SER A 1 100 ? -17.962 -0.757 -0.061 1.00 96.81 100 SER A O 1
ATOM 787 N N . GLN A 1 101 ? -17.828 1.064 -1.399 1.00 97.31 101 GLN A N 1
ATOM 788 C CA . GLN A 1 101 ? -18.026 2.142 -0.424 1.00 97.31 101 GLN A CA 1
ATOM 789 C C . GLN A 1 101 ? -16.701 2.679 0.126 1.00 97.31 101 GLN A C 1
ATOM 791 O O . GLN A 1 101 ? -15.901 3.166 -0.668 1.00 97.31 101 GLN A O 1
ATOM 796 N N . ILE A 1 102 ? -16.486 2.700 1.442 1.00 97.75 102 ILE A N 1
ATOM 797 C CA . ILE A 1 102 ? -15.462 3.538 2.078 1.00 97.75 102 ILE A CA 1
ATOM 798 C C . ILE A 1 102 ? -14.222 2.715 2.408 1.00 97.75 102 ILE A C 1
ATOM 800 O O . ILE A 1 102 ? -14.299 1.736 3.147 1.00 97.75 102 ILE A O 1
ATOM 804 N N . PHE A 1 103 ? -13.065 3.152 1.927 1.00 98.31 103 PHE A N 1
ATOM 805 C CA . PHE A 1 103 ? -11.784 2.522 2.219 1.00 98.31 103 PHE A CA 1
ATOM 806 C C . PHE A 1 103 ? -10.789 3.523 2.796 1.00 98.31 103 PHE A C 1
ATOM 808 O O . PHE A 1 103 ? -10.821 4.709 2.462 1.00 98.31 103 PHE A O 1
ATOM 815 N N . GLU A 1 104 ? -9.867 3.028 3.613 1.00 97.94 104 GLU A N 1
ATOM 816 C CA . GLU A 1 104 ? -8.671 3.754 4.023 1.00 97.94 104 GLU A CA 1
ATOM 817 C C . GLU A 1 104 ? -7.425 3.104 3.410 1.00 97.94 104 GLU A C 1
ATOM 819 O O . GLU A 1 104 ? -7.271 1.882 3.417 1.00 97.94 104 GLU A O 1
ATOM 824 N N . ILE A 1 105 ? -6.542 3.926 2.843 1.00 98.12 105 ILE A N 1
ATOM 825 C CA . ILE A 1 105 ? -5.260 3.503 2.278 1.00 98.12 105 ILE A CA 1
ATOM 826 C C . ILE A 1 105 ? -4.138 4.011 3.175 1.00 98.12 105 ILE A C 1
ATOM 828 O O . ILE A 1 105 ? -4.012 5.223 3.400 1.00 98.12 105 ILE A O 1
ATOM 832 N N . HIS A 1 106 ? -3.271 3.082 3.575 1.00 97.38 106 HIS A N 1
ATOM 833 C CA . HIS A 1 106 ? -2.053 3.356 4.322 1.00 97.38 106 HIS A CA 1
ATOM 834 C C . HIS A 1 106 ? -0.822 2.850 3.572 1.00 97.38 106 HIS A C 1
ATOM 836 O O . HIS A 1 106 ? -0.739 1.666 3.242 1.00 97.38 106 HIS A O 1
ATOM 842 N N . VAL A 1 107 ? 0.153 3.725 3.328 1.00 96.94 107 VAL A N 1
ATOM 843 C CA . VAL A 1 107 ? 1.450 3.364 2.740 1.00 96.94 107 VAL A CA 1
ATOM 844 C C . VAL A 1 107 ? 2.535 3.659 3.762 1.00 96.94 107 VAL A C 1
ATOM 846 O O . VAL A 1 107 ? 2.743 4.815 4.123 1.00 96.94 107 VAL A O 1
ATOM 849 N N . THR A 1 108 ? 3.196 2.615 4.255 1.00 95.06 108 THR A N 1
ATOM 850 C CA . THR A 1 108 ? 4.334 2.716 5.174 1.00 95.06 108 THR A CA 1
ATOM 851 C C . THR A 1 108 ? 5.625 2.834 4.376 1.00 95.06 108 THR A C 1
ATOM 853 O O . THR A 1 108 ? 5.866 2.033 3.467 1.00 95.06 108 THR A O 1
ATOM 856 N N . VAL A 1 109 ? 6.450 3.821 4.722 1.00 94.25 109 VAL A N 1
ATOM 857 C CA . VAL A 1 109 ? 7.678 4.147 3.998 1.00 94.25 109 VAL A CA 1
ATOM 858 C C . VAL A 1 109 ? 8.883 4.341 4.912 1.00 94.25 109 VAL A C 1
ATOM 860 O O . VAL A 1 109 ? 8.759 4.783 6.057 1.00 94.25 109 VAL A O 1
ATOM 863 N N . GLN A 1 110 ? 10.065 4.093 4.352 1.00 92.00 110 GLN A N 1
ATOM 864 C CA . GLN A 1 110 ? 11.339 4.601 4.854 1.00 92.00 110 GLN A CA 1
ATOM 865 C C . GLN A 1 110 ? 11.723 5.860 4.071 1.00 92.00 110 GLN A C 1
ATOM 867 O O . GLN A 1 110 ? 11.499 5.946 2.859 1.00 92.00 110 GLN A O 1
ATOM 872 N N . ALA A 1 111 ? 12.289 6.843 4.772 1.00 91.38 111 ALA A N 1
ATOM 873 C CA . ALA A 1 111 ? 12.852 8.030 4.135 1.00 91.38 111 ALA A CA 1
ATOM 874 C C . ALA A 1 111 ? 14.048 7.654 3.245 1.00 91.38 111 ALA A C 1
ATOM 876 O O . ALA A 1 111 ? 14.708 6.649 3.523 1.00 91.38 111 ALA A O 1
ATOM 877 N N . PRO A 1 112 ? 14.367 8.487 2.239 1.00 87.38 112 PRO A N 1
ATOM 878 C CA . PRO A 1 112 ? 15.638 8.393 1.534 1.00 87.38 112 PRO A CA 1
ATOM 879 C C . PRO A 1 112 ? 16.820 8.384 2.515 1.00 87.38 112 PRO A C 1
ATOM 881 O O . PRO A 1 112 ? 16.810 9.093 3.528 1.00 87.38 112 PRO A O 1
ATOM 884 N N . GLU A 1 113 ? 17.852 7.601 2.209 1.00 85.44 113 GLU A N 1
ATOM 885 C CA . GLU A 1 113 ? 19.082 7.586 3.002 1.00 85.44 113 GLU A CA 1
ATOM 886 C C . GLU A 1 113 ? 19.727 8.983 3.029 1.00 85.44 113 GLU A C 1
ATOM 888 O O . GLU A 1 113 ? 19.732 9.708 2.035 1.00 85.44 113 GLU A O 1
ATOM 893 N N . GLY A 1 114 ? 20.244 9.390 4.192 1.00 87.75 114 GLY A N 1
ATOM 894 C CA . GLY A 1 114 ? 20.867 10.706 4.369 1.00 87.75 114 GLY A CA 1
ATOM 895 C C . GLY A 1 114 ? 19.888 11.885 4.464 1.00 87.75 114 GLY A C 1
ATOM 896 O O . GLY A 1 114 ? 20.332 13.028 4.578 1.00 87.75 114 GLY A O 1
ATOM 897 N N . GLN A 1 115 ? 18.571 11.646 4.461 1.00 90.06 115 GLN A N 1
ATOM 898 C CA . GLN A 1 115 ? 17.575 12.702 4.649 1.00 90.06 115 GLN A CA 1
ATOM 899 C C . GLN A 1 115 ? 17.720 13.358 6.036 1.00 90.06 115 GLN A C 1
ATOM 901 O O . GLN A 1 115 ? 17.481 12.719 7.058 1.00 90.06 115 GLN A O 1
ATOM 906 N N . ALA A 1 116 ? 18.076 14.649 6.069 1.00 89.06 116 ALA A N 1
ATOM 907 C CA . ALA A 1 116 ? 18.401 15.372 7.306 1.00 89.06 116 ALA A CA 1
ATOM 908 C C . ALA A 1 116 ? 17.210 15.528 8.274 1.00 89.06 116 ALA A C 1
ATOM 910 O O . ALA A 1 116 ? 17.358 15.322 9.476 1.00 89.06 116 ALA A O 1
ATOM 911 N N . ASP A 1 117 ? 16.024 15.863 7.753 1.00 91.31 117 ASP A N 1
ATOM 912 C CA . ASP A 1 117 ? 14.764 15.867 8.509 1.00 91.31 117 ASP A CA 1
ATOM 913 C C . ASP A 1 117 ? 13.730 14.982 7.794 1.00 91.31 117 ASP A C 1
ATOM 915 O O . ASP A 1 117 ? 12.942 15.470 6.975 1.00 91.31 117 ASP A O 1
ATOM 919 N N . PRO A 1 118 ? 13.743 13.661 8.050 1.00 90.81 118 PRO A N 1
ATOM 920 C CA . PRO A 1 118 ? 12.868 12.723 7.355 1.00 90.81 118 PRO A CA 1
ATOM 921 C C . PRO A 1 118 ? 11.395 12.934 7.707 1.00 90.81 118 PRO A C 1
ATOM 923 O O . PRO A 1 118 ? 10.520 12.685 6.884 1.00 90.81 118 PRO A O 1
ATOM 926 N N . VAL A 1 119 ? 11.102 13.436 8.911 1.00 89.81 119 VAL A N 1
ATOM 927 C CA . VAL A 1 119 ? 9.723 13.643 9.359 1.00 89.81 119 VAL A CA 1
ATOM 928 C C . VAL A 1 119 ? 9.106 14.851 8.672 1.00 89.81 119 VAL A C 1
ATOM 930 O O . VAL A 1 119 ? 7.966 14.760 8.213 1.00 89.81 119 VAL A O 1
ATOM 933 N N . GLN A 1 120 ? 9.813 15.981 8.623 1.00 92.44 120 GLN A N 1
ATOM 934 C CA . GLN A 1 120 ? 9.281 17.165 7.956 1.00 92.44 120 GLN A CA 1
ATOM 935 C C . GLN A 1 120 ? 9.175 16.940 6.446 1.00 92.44 120 GLN A C 1
ATOM 937 O O . GLN A 1 120 ? 8.110 17.186 5.885 1.00 92.44 120 GLN A O 1
ATOM 942 N N . ALA A 1 121 ? 10.198 16.341 5.826 1.00 94.75 121 ALA A N 1
ATOM 943 C CA . ALA A 1 121 ? 10.155 15.973 4.413 1.00 94.75 121 ALA A CA 1
ATOM 944 C C . ALA A 1 121 ? 8.961 15.059 4.084 1.00 94.75 121 ALA A C 1
ATOM 946 O O . ALA A 1 121 ? 8.277 15.271 3.083 1.00 94.75 121 ALA A O 1
ATOM 947 N N . PHE A 1 122 ? 8.650 14.087 4.949 1.00 95.56 122 PHE A N 1
ATOM 948 C CA . PHE A 1 122 ? 7.498 13.205 4.755 1.00 95.56 122 PHE A CA 1
ATOM 949 C C . PHE A 1 122 ? 6.155 13.932 4.875 1.00 95.56 122 PHE A C 1
ATOM 951 O O . PHE A 1 122 ? 5.226 13.658 4.112 1.00 95.56 122 PHE A O 1
ATOM 958 N N . LYS A 1 123 ? 6.032 14.884 5.808 1.00 95.44 123 LYS A N 1
ATOM 959 C CA . LYS A 1 123 ? 4.829 15.724 5.912 1.00 95.44 123 LYS A CA 1
ATOM 960 C C . LYS A 1 123 ? 4.629 16.564 4.653 1.00 95.44 123 LYS A C 1
ATOM 962 O O . LYS A 1 123 ? 3.504 16.639 4.159 1.00 95.44 123 LYS A O 1
ATOM 967 N N . ASP A 1 124 ? 5.704 17.155 4.143 1.00 96.56 124 ASP A N 1
ATOM 968 C CA . ASP A 1 124 ? 5.671 17.991 2.944 1.00 96.56 124 ASP A CA 1
ATOM 969 C C . ASP A 1 124 ? 5.327 17.153 1.703 1.00 96.56 124 ASP A C 1
ATOM 971 O O . ASP A 1 124 ? 4.462 17.544 0.918 1.00 96.56 124 ASP A O 1
ATOM 975 N N . ALA A 1 125 ? 5.896 15.947 1.591 1.00 96.69 125 ALA A N 1
ATOM 976 C CA . ALA A 1 125 ? 5.539 14.965 0.568 1.00 96.69 125 ALA A CA 1
ATOM 977 C C . ALA A 1 125 ? 4.040 14.616 0.605 1.00 96.69 125 ALA A C 1
ATOM 979 O O . ALA A 1 125 ? 3.355 14.698 -0.415 1.00 96.69 125 ALA A O 1
ATOM 980 N N . CYS A 1 126 ? 3.492 14.299 1.786 1.00 97.44 126 CYS A N 1
ATOM 981 C CA . CYS A 1 126 ? 2.059 14.026 1.952 1.00 97.44 126 CYS A CA 1
ATOM 982 C C . CYS A 1 126 ? 1.187 15.215 1.523 1.00 97.44 126 CYS A C 1
ATOM 984 O O . CYS A 1 126 ? 0.167 15.032 0.858 1.00 97.44 126 CYS A O 1
ATOM 986 N N . LEU A 1 127 ? 1.589 16.441 1.873 1.00 96.56 127 LEU A N 1
ATOM 987 C CA . LEU A 1 127 ? 0.867 17.649 1.480 1.00 96.56 127 LEU A CA 1
ATOM 988 C C . LEU A 1 127 ? 0.893 17.858 -0.042 1.00 96.56 12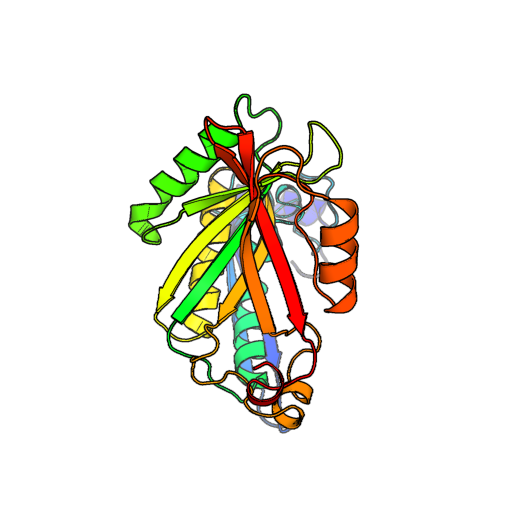7 LEU A C 1
ATOM 990 O O . LEU A 1 127 ? -0.140 18.188 -0.628 1.00 96.56 127 LEU A O 1
ATOM 994 N N . GLY A 1 128 ? 2.043 17.625 -0.681 1.00 96.88 128 GLY A N 1
ATOM 995 C CA . GLY A 1 128 ? 2.215 17.730 -2.132 1.00 96.88 128 GLY A CA 1
ATOM 996 C C . GLY A 1 128 ? 1.353 16.741 -2.923 1.00 96.88 128 GLY A C 1
ATOM 997 O O . GLY A 1 128 ? 0.905 17.048 -4.025 1.00 96.88 128 GLY A O 1
ATOM 998 N N . LEU A 1 129 ? 1.027 15.589 -2.334 1.00 96.88 129 LEU A N 1
ATOM 999 C CA . LEU A 1 129 ? 0.177 14.563 -2.948 1.00 96.88 129 LEU A CA 1
ATOM 1000 C C . LEU A 1 129 ? -1.317 14.931 -2.966 1.00 96.88 129 LEU A C 1
ATOM 1002 O O . LEU A 1 129 ? -2.113 14.249 -3.620 1.00 96.88 129 LEU A O 1
ATOM 1006 N N . LYS A 1 130 ? -1.716 16.028 -2.306 1.00 93.75 130 LYS A N 1
ATOM 1007 C CA . LYS A 1 130 ? -3.127 16.402 -2.158 1.00 93.75 130 LYS A CA 1
ATOM 1008 C C . LYS A 1 130 ? -3.862 16.611 -3.481 1.00 93.75 130 LYS A C 1
ATOM 1010 O O . LYS A 1 130 ? -5.036 16.262 -3.585 1.00 93.75 130 LYS A O 1
AT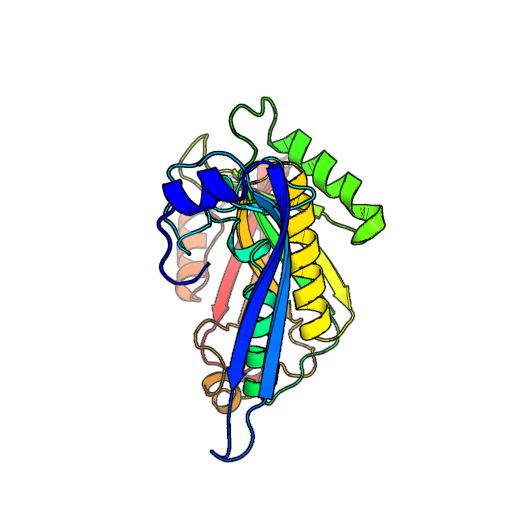OM 1015 N N . GLY A 1 131 ? -3.184 17.180 -4.478 1.00 93.38 131 GLY A N 1
ATOM 1016 C CA . GLY A 1 131 ? -3.780 17.458 -5.788 1.00 93.38 131 GLY A CA 1
ATOM 1017 C C . GLY A 1 131 ? -4.204 16.197 -6.545 1.00 93.38 131 GLY A C 1
ATOM 1018 O O . GLY A 1 131 ? -5.199 16.228 -7.260 1.00 93.38 131 GLY A O 1
ATOM 1019 N N . SER A 1 132 ? -3.489 15.088 -6.339 1.00 94.75 132 SER A N 1
ATOM 1020 C CA . SER A 1 132 ? -3.699 13.835 -7.076 1.00 94.75 132 SER A CA 1
ATOM 1021 C C . SER A 1 132 ? -4.502 12.798 -6.288 1.00 94.75 132 SER A C 1
ATOM 1023 O O . SER A 1 132 ? -5.192 11.979 -6.888 1.00 94.75 132 SER A O 1
ATOM 1025 N N . PHE A 1 133 ? -4.416 12.823 -4.954 1.00 95.75 133 PHE A N 1
ATOM 1026 C CA . PHE A 1 133 ? -4.951 11.769 -4.081 1.00 95.75 133 PHE A CA 1
ATOM 1027 C C . PHE A 1 133 ? -5.918 12.287 -3.005 1.00 95.75 133 PHE A C 1
ATOM 1029 O O . PHE A 1 133 ? -6.301 11.542 -2.108 1.00 95.75 133 PHE A O 1
ATOM 1036 N N . GLY A 1 134 ? -6.312 13.563 -3.041 1.00 94.06 134 GLY A N 1
ATOM 1037 C CA . GLY A 1 134 ? -7.122 14.154 -1.976 1.00 94.06 134 GLY A CA 1
ATOM 1038 C C . GLY A 1 134 ? -6.349 14.269 -0.656 1.00 94.06 134 GLY A C 1
ATOM 1039 O O . GLY A 1 134 ? -5.133 14.406 -0.638 1.00 94.06 134 GLY A O 1
ATOM 1040 N N . ALA A 1 135 ? -7.029 14.277 0.490 1.00 95.38 135 ALA A N 1
ATOM 1041 C CA . ALA A 1 135 ? -6.345 14.476 1.770 1.00 95.38 135 ALA A CA 1
ATOM 1042 C C . ALA A 1 135 ? -5.468 13.263 2.155 1.00 95.38 135 ALA A C 1
ATOM 1044 O O . ALA A 1 135 ? -5.974 12.272 2.680 1.00 95.38 135 ALA A O 1
ATOM 1045 N N . VAL A 1 136 ? -4.150 13.384 1.964 1.00 97.38 136 VAL A N 1
ATOM 1046 C CA . VAL A 1 136 ? -3.140 12.422 2.430 1.00 97.38 136 VAL A CA 1
ATOM 1047 C C . VAL A 1 136 ? -2.529 12.936 3.732 1.00 97.38 136 VAL A C 1
ATOM 1049 O O . VAL A 1 136 ? -1.822 13.943 3.754 1.00 97.38 136 VAL A O 1
ATOM 1052 N N . LYS A 1 137 ? -2.841 12.277 4.849 1.00 95.88 137 LYS A N 1
ATOM 1053 C CA . LYS A 1 137 ? -2.358 12.669 6.178 1.00 95.88 137 LYS A CA 1
ATOM 1054 C C . LYS A 1 137 ? -1.085 11.898 6.532 1.00 95.88 137 LYS A C 1
ATOM 1056 O O . LYS A 1 137 ? -1.081 10.677 6.397 1.00 95.88 137 LYS A O 1
ATOM 1061 N N . PRO A 1 138 ? -0.043 12.561 7.052 1.00 94.00 138 PRO A N 1
ATOM 1062 C CA . PRO A 1 138 ? 1.102 11.868 7.621 1.00 94.00 138 PRO A CA 1
ATOM 1063 C C . PRO A 1 138 ? 0.747 11.310 9.008 1.00 94.00 138 PRO A C 1
ATOM 1065 O O . PRO A 1 138 ? 0.286 12.038 9.891 1.00 94.00 138 PRO A O 1
ATOM 1068 N N . VAL A 1 139 ? 1.004 10.022 9.212 1.00 89.75 139 VAL A N 1
ATOM 1069 C CA . VAL A 1 139 ? 0.899 9.306 10.486 1.00 89.75 139 VAL A CA 1
ATOM 1070 C C . VAL A 1 139 ? 2.298 8.858 10.895 1.00 89.75 139 VAL A C 1
ATOM 1072 O O . VAL A 1 139 ? 3.024 8.247 10.117 1.00 89.75 139 VAL A O 1
ATOM 1075 N N . LEU A 1 140 ? 2.688 9.187 12.126 1.00 84.44 140 LEU A N 1
ATOM 1076 C CA . LEU A 1 140 ? 3.999 8.856 12.679 1.00 84.44 140 LEU A CA 1
ATOM 1077 C C . LEU A 1 140 ? 3.801 7.926 13.872 1.00 84.44 140 LEU A C 1
ATOM 1079 O O . LEU A 1 140 ? 3.232 8.335 14.886 1.00 84.44 140 LEU A O 1
ATOM 1083 N N . ILE A 1 141 ? 4.268 6.686 13.751 1.00 73.50 141 ILE A N 1
ATOM 1084 C CA . ILE A 1 141 ? 4.201 5.689 14.822 1.00 73.50 141 ILE A CA 1
ATOM 1085 C C . ILE A 1 141 ? 5.609 5.500 15.381 1.00 73.50 141 ILE A C 1
ATOM 1087 O O . ILE A 1 141 ? 6.551 5.206 14.648 1.00 73.50 141 ILE A O 1
ATOM 1091 N N . GLN A 1 142 ? 5.765 5.692 16.689 1.00 66.94 142 GLN A N 1
ATOM 1092 C CA . GLN A 1 142 ? 7.024 5.437 17.385 1.00 66.94 142 GLN A CA 1
ATOM 1093 C C . GLN A 1 142 ? 7.036 3.995 17.894 1.00 66.94 142 GLN A C 1
ATOM 1095 O O . GLN A 1 142 ? 6.240 3.645 18.769 1.00 66.94 142 GLN A O 1
ATOM 1100 N N . ASN A 1 143 ? 7.944 3.169 17.374 1.00 53.31 143 ASN A N 1
ATOM 1101 C CA . ASN A 1 143 ? 8.204 1.848 17.938 1.00 53.31 143 ASN A CA 1
ATOM 1102 C C . ASN A 1 143 ? 9.195 1.966 19.110 1.00 53.31 143 ASN A C 1
ATOM 1104 O O . ASN A 1 143 ? 10.065 2.828 19.126 1.00 53.31 143 ASN A O 1
ATOM 1108 N N . ALA A 1 144 ? 9.060 1.095 20.113 1.00 47.75 144 ALA A N 1
ATOM 1109 C CA . ALA A 1 144 ? 9.780 1.183 21.393 1.00 47.75 144 ALA A CA 1
ATOM 1110 C C . ALA A 1 144 ? 11.290 0.859 21.349 1.00 47.75 144 ALA A C 1
ATOM 1112 O O . ALA A 1 144 ? 11.916 0.762 22.397 1.00 47.75 144 ALA A O 1
ATOM 1113 N N . SER A 1 145 ? 11.891 0.660 20.176 1.00 47.69 145 SER A N 1
ATOM 1114 C CA . SER A 1 145 ? 13.287 0.219 20.034 1.00 47.69 145 SER A CA 1
ATOM 1115 C C . SER A 1 145 ? 14.310 1.368 20.006 1.00 47.69 145 SER A C 1
ATOM 1117 O O . SER A 1 145 ? 15.332 1.259 19.338 1.00 47.69 145 SER A O 1
ATOM 1119 N N . GLY A 1 146 ? 14.060 2.468 20.722 1.00 43.88 146 GLY A N 1
ATOM 1120 C CA . GLY A 1 146 ? 14.964 3.625 20.742 1.00 43.88 146 GLY A CA 1
ATOM 1121 C C . GLY A 1 146 ? 14.928 4.465 19.458 1.00 43.88 146 GLY A C 1
ATOM 1122 O O . GLY A 1 146 ? 14.076 4.264 18.592 1.00 43.88 146 GLY A O 1
ATOM 1123 N N . GLU A 1 147 ? 15.835 5.441 19.367 1.00 43.09 147 GLU A N 1
ATOM 1124 C CA . GLU A 1 147 ? 15.822 6.632 18.491 1.00 43.09 147 GLU A CA 1
ATOM 1125 C C . GLU A 1 147 ? 15.652 6.416 16.965 1.00 43.09 147 GLU A C 1
ATOM 1127 O O . GLU A 1 147 ? 15.541 7.398 16.235 1.00 43.09 147 GLU A O 1
ATOM 1132 N N . ALA A 1 148 ? 15.540 5.183 16.458 1.00 43.47 148 ALA A N 1
ATOM 1133 C CA . ALA A 1 148 ? 15.633 4.876 15.026 1.00 43.47 148 ALA A CA 1
ATOM 1134 C C . ALA A 1 148 ? 14.390 4.251 14.350 1.00 43.47 148 ALA A C 1
ATOM 1136 O O . ALA A 1 148 ? 14.401 4.097 13.134 1.00 43.47 148 ALA A O 1
ATOM 1137 N N . ALA A 1 149 ? 13.299 3.910 15.050 1.00 52.69 149 ALA A N 1
ATOM 1138 C CA . ALA A 1 149 ? 12.141 3.258 14.407 1.00 52.69 149 ALA A CA 1
ATOM 1139 C C . ALA A 1 149 ? 10.867 4.117 14.459 1.00 52.69 149 ALA A C 1
ATOM 1141 O O . ALA A 1 149 ? 9.893 3.798 15.149 1.00 52.69 149 ALA A O 1
ATOM 1142 N N . ARG A 1 150 ? 10.875 5.234 13.724 1.00 67.12 150 ARG A N 1
ATOM 1143 C CA . ARG A 1 150 ? 9.650 5.978 13.395 1.00 67.12 150 ARG A CA 1
ATOM 1144 C C . ARG A 1 150 ? 9.078 5.391 12.111 1.00 67.12 150 ARG A C 1
ATOM 1146 O O . ARG A 1 150 ? 9.639 5.606 11.044 1.00 67.12 150 ARG A O 1
ATOM 1153 N N . GLN A 1 151 ? 7.969 4.665 12.210 1.00 80.50 151 GLN A N 1
ATOM 1154 C CA . GLN A 1 151 ? 7.221 4.273 11.020 1.00 80.50 151 GLN A CA 1
ATOM 1155 C C . GLN A 1 151 ? 6.477 5.500 10.501 1.00 80.50 151 GLN A C 1
ATOM 1157 O O . GLN A 1 151 ? 5.630 6.070 11.197 1.00 80.50 151 GLN A O 1
ATOM 1162 N N . MET A 1 152 ? 6.832 5.918 9.291 1.00 91.62 152 MET A N 1
ATOM 1163 C CA . MET A 1 152 ? 6.129 6.957 8.555 1.00 91.62 152 MET A CA 1
ATOM 1164 C C . MET A 1 152 ? 5.098 6.278 7.673 1.00 91.62 152 MET A C 1
ATOM 1166 O O . MET A 1 152 ? 5.429 5.398 6.884 1.00 91.62 152 MET A O 1
ATOM 1170 N N . MET A 1 153 ? 3.839 6.649 7.847 1.00 94.75 153 MET A N 1
ATOM 1171 C CA . MET A 1 153 ? 2.730 6.023 7.151 1.00 94.75 153 MET A CA 1
ATOM 1172 C C . MET A 1 153 ? 1.773 7.095 6.651 1.00 94.75 153 MET A C 1
ATOM 1174 O O . MET A 1 153 ? 1.486 8.053 7.365 1.00 94.75 153 MET A O 1
ATOM 1178 N N . THR A 1 154 ? 1.290 6.976 5.421 1.00 97.25 154 THR A N 1
ATOM 1179 C CA . THR A 1 154 ? 0.190 7.825 4.953 1.00 97.25 154 THR A CA 1
ATOM 1180 C C . THR A 1 154 ? -1.134 7.320 5.515 1.00 97.25 154 THR A C 1
ATOM 1182 O O . THR A 1 154 ? -1.266 6.135 5.784 1.00 97.25 154 THR A O 1
ATOM 1185 N N . ALA A 1 155 ? -2.135 8.187 5.609 1.00 96.44 155 ALA A N 1
ATOM 1186 C CA . ALA A 1 155 ? -3.526 7.811 5.836 1.00 96.44 155 ALA A CA 1
ATOM 1187 C C . ALA A 1 155 ? -4.428 8.645 4.922 1.00 96.44 155 ALA A C 1
ATOM 1189 O O . ALA A 1 155 ? -4.364 9.880 4.933 1.00 96.44 155 ALA A O 1
ATOM 1190 N N . SER A 1 156 ? -5.252 7.989 4.107 1.00 97.81 156 SER A N 1
ATOM 1191 C CA . SER A 1 156 ? -6.154 8.657 3.159 1.00 97.81 156 SER A CA 1
ATOM 1192 C C . SER A 1 156 ? -7.441 7.860 2.977 1.00 97.81 156 SER A C 1
ATOM 1194 O O . SER A 1 156 ? -7.400 6.635 2.941 1.00 97.81 156 SER A O 1
ATOM 1196 N N . HIS A 1 157 ? -8.577 8.553 2.897 1.00 97.69 157 HIS A N 1
ATOM 1197 C CA . HIS A 1 157 ? -9.903 7.939 2.799 1.00 97.69 157 HIS A CA 1
ATOM 1198 C C . HIS A 1 157 ? -10.474 8.128 1.402 1.00 97.69 157 HIS A C 1
ATOM 1200 O O . HIS A 1 157 ? -10.411 9.232 0.858 1.00 97.69 157 HIS A O 1
ATOM 1206 N N . HIS A 1 158 ? -11.080 7.073 0.867 1.00 97.75 158 HIS A N 1
ATOM 1207 C CA . HIS A 1 158 ? -11.562 7.026 -0.508 1.00 97.75 158 HIS A CA 1
ATOM 1208 C C . HIS A 1 158 ? -12.897 6.303 -0.594 1.00 97.75 158 HIS A C 1
ATOM 1210 O O . HIS A 1 158 ? -13.184 5.412 0.204 1.00 97.75 158 HIS A O 1
ATOM 1216 N N . VAL A 1 159 ? -13.702 6.687 -1.581 1.00 97.62 159 VAL A N 1
ATOM 1217 C CA . VAL A 1 159 ? -14.954 6.008 -1.915 1.00 97.62 159 VAL A CA 1
ATOM 1218 C C . VAL A 1 159 ? -14.803 5.367 -3.285 1.00 97.62 159 VAL A C 1
ATOM 1220 O O . VAL A 1 159 ? -14.349 6.031 -4.213 1.00 97.62 159 VAL A O 1
ATOM 1223 N N . GLY A 1 160 ? -15.185 4.100 -3.415 1.00 96.88 160 GLY A N 1
ATOM 1224 C CA . GLY A 1 160 ? -15.135 3.395 -4.693 1.00 96.88 160 GLY A CA 1
ATOM 1225 C C . GLY A 1 160 ? -15.312 1.894 -4.537 1.00 96.88 160 GLY A C 1
ATOM 1226 O O . GLY A 1 160 ? -15.862 1.419 -3.542 1.00 96.88 160 GLY A O 1
ATOM 1227 N N . THR A 1 161 ? -14.841 1.154 -5.528 1.00 95.94 161 THR A N 1
ATOM 1228 C CA . THR A 1 161 ? -14.727 -0.306 -5.521 1.00 95.94 161 THR A CA 1
ATOM 1229 C C . THR A 1 161 ? -13.304 -0.727 -5.150 1.00 95.94 161 THR A C 1
ATOM 1231 O O . THR A 1 161 ? -12.340 -0.014 -5.426 1.00 95.94 161 THR A O 1
ATOM 1234 N N . LEU A 1 162 ? -13.126 -1.903 -4.544 1.00 94.50 162 LEU A N 1
ATOM 1235 C CA . LEU A 1 162 ? -11.792 -2.396 -4.171 1.00 94.50 162 LEU A CA 1
ATOM 1236 C C . LEU A 1 162 ? -10.765 -2.412 -5.330 1.00 94.50 162 LEU A C 1
ATOM 1238 O O . LEU A 1 162 ? -9.614 -2.063 -5.074 1.00 94.50 162 LEU A O 1
ATOM 1242 N N . PRO A 1 163 ? -11.120 -2.745 -6.587 1.00 92.44 163 PRO A N 1
ATOM 1243 C CA . PRO A 1 163 ? -10.206 -2.618 -7.726 1.00 92.44 163 PRO A CA 1
ATOM 1244 C C . PRO A 1 163 ? -9.710 -1.186 -7.955 1.00 92.44 163 PRO A C 1
ATOM 1246 O O . PRO A 1 163 ? -8.508 -0.963 -8.104 1.00 92.44 163 PRO A O 1
ATOM 1249 N N . GLU A 1 164 ? -10.610 -0.200 -7.916 1.00 93.94 164 GLU A N 1
ATOM 1250 C CA . GLU A 1 164 ? -10.249 1.218 -8.043 1.00 93.94 164 GLU A CA 1
ATOM 1251 C C . GLU A 1 164 ? -9.337 1.654 -6.890 1.00 93.94 164 GLU A C 1
ATOM 1253 O O . GLU A 1 164 ? -8.332 2.335 -7.108 1.00 93.94 164 GLU A O 1
ATOM 1258 N N . ILE A 1 165 ? -9.637 1.200 -5.669 1.00 96.38 165 ILE A N 1
ATOM 1259 C CA . ILE A 1 165 ? -8.831 1.482 -4.477 1.00 96.38 165 ILE A CA 1
ATOM 1260 C C . ILE A 1 165 ? -7.451 0.822 -4.549 1.00 96.38 165 ILE A C 1
ATOM 1262 O O . ILE A 1 165 ? -6.467 1.447 -4.158 1.00 96.38 165 ILE A O 1
ATOM 1266 N N . HIS A 1 166 ? -7.332 -0.391 -5.093 1.00 94.00 166 HIS A N 1
ATOM 1267 C CA . HIS A 1 166 ? -6.036 -1.026 -5.337 1.00 94.00 166 HIS A CA 1
ATOM 1268 C C . HIS A 1 166 ? -5.179 -0.211 -6.307 1.00 94.00 166 HIS A C 1
ATOM 1270 O O . HIS A 1 166 ? -4.014 0.064 -6.010 1.00 94.00 166 HIS A O 1
ATOM 1276 N N . VAL A 1 167 ? -5.755 0.223 -7.434 1.00 91.75 167 VAL A N 1
ATOM 1277 C CA . VAL A 1 167 ? -5.057 1.080 -8.405 1.00 91.75 167 VAL A CA 1
ATOM 1278 C C . VAL A 1 167 ? -4.627 2.394 -7.753 1.00 91.75 167 VAL A C 1
ATOM 1280 O O . VAL A 1 167 ? -3.503 2.853 -7.963 1.00 91.75 167 VAL A O 1
ATOM 1283 N N . LEU A 1 168 ? -5.485 2.992 -6.926 1.00 95.56 168 LEU A N 1
ATOM 1284 C CA . LEU A 1 168 ? -5.174 4.233 -6.226 1.00 95.56 168 LEU A CA 1
ATOM 1285 C C . LEU A 1 168 ? -4.056 4.059 -5.190 1.00 95.56 168 LEU A C 1
ATOM 1287 O O . LEU A 1 168 ? -3.135 4.874 -5.146 1.00 95.56 168 LEU A O 1
ATOM 1291 N N . ALA A 1 169 ? -4.096 2.982 -4.402 1.00 96.06 169 ALA A N 1
ATOM 1292 C CA . ALA A 1 169 ? -3.068 2.655 -3.416 1.00 96.06 169 ALA A CA 1
ATOM 1293 C C . ALA A 1 169 ? -1.706 2.424 -4.079 1.00 96.06 169 ALA A C 1
ATOM 1295 O O . ALA A 1 169 ? -0.670 2.857 -3.567 1.00 96.06 169 ALA A O 1
ATOM 1296 N N . PHE A 1 170 ? -1.716 1.787 -5.247 1.00 92.75 170 PHE A N 1
ATOM 1297 C CA . PHE A 1 170 ? -0.527 1.565 -6.054 1.00 92.75 170 PHE A CA 1
ATOM 1298 C C . PHE A 1 170 ? 0.040 2.878 -6.593 1.00 92.75 170 PHE A C 1
ATOM 1300 O O . PHE A 1 170 ? 1.210 3.167 -6.367 1.00 92.75 170 PHE A O 1
ATOM 1307 N N . ARG A 1 171 ? -0.793 3.729 -7.204 1.00 94.69 171 ARG A N 1
ATOM 1308 C CA . ARG A 1 171 ? -0.370 5.056 -7.683 1.00 94.69 171 ARG A CA 1
ATOM 1309 C C . ARG A 1 171 ? 0.170 5.938 -6.558 1.00 94.69 171 ARG A C 1
ATOM 1311 O O . ARG A 1 171 ? 1.166 6.626 -6.755 1.00 94.69 171 ARG A O 1
ATOM 1318 N N . LEU A 1 172 ? -0.446 5.896 -5.376 1.00 97.50 172 LEU A N 1
ATOM 1319 C CA . LEU A 1 172 ? 0.051 6.608 -4.196 1.00 97.50 172 LEU A CA 1
ATOM 1320 C C . LEU A 1 172 ? 1.434 6.089 -3.780 1.00 97.50 172 LEU A C 1
ATOM 1322 O O . LEU A 1 172 ? 2.343 6.877 -3.530 1.00 97.50 172 LEU A O 1
ATOM 1326 N N . SER A 1 173 ? 1.605 4.765 -3.754 1.00 96.44 173 SER A N 1
ATOM 1327 C CA . SER A 1 173 ? 2.891 4.131 -3.448 1.00 96.44 173 SER A CA 1
ATOM 1328 C C . SER A 1 173 ? 3.960 4.521 -4.476 1.00 96.44 173 SER A C 1
ATOM 1330 O O . SER A 1 173 ? 5.057 4.915 -4.098 1.00 96.44 173 SER A O 1
ATOM 1332 N N . GLN A 1 174 ? 3.630 4.504 -5.770 1.00 94.88 174 GLN A N 1
ATOM 1333 C CA . GLN A 1 174 ? 4.523 4.928 -6.851 1.00 94.88 174 GLN A CA 1
ATOM 1334 C C . GLN A 1 174 ? 4.943 6.391 -6.729 1.00 94.88 174 GLN A C 1
ATOM 1336 O O . GLN A 1 174 ? 6.125 6.688 -6.878 1.00 94.88 174 GLN A O 1
ATOM 1341 N N . ALA A 1 175 ? 4.009 7.290 -6.414 1.00 96.12 175 ALA A N 1
ATOM 1342 C CA . ALA A 1 175 ? 4.307 8.709 -6.248 1.00 96.12 175 ALA A CA 1
ATOM 1343 C C . ALA A 1 175 ? 5.272 8.971 -5.076 1.00 96.12 175 ALA A C 1
ATOM 1345 O O . ALA A 1 175 ? 6.085 9.890 -5.142 1.00 96.12 175 ALA A O 1
ATOM 1346 N N . LEU A 1 176 ? 5.216 8.153 -4.019 1.00 95.94 176 LEU A N 1
ATOM 1347 C CA . LEU A 1 176 ? 6.194 8.190 -2.927 1.00 95.94 176 LEU A CA 1
ATOM 1348 C C . LEU A 1 176 ? 7.559 7.648 -3.380 1.00 95.94 176 LEU A C 1
ATOM 1350 O O . LEU A 1 176 ? 8.581 8.266 -3.090 1.00 95.94 176 LEU A O 1
ATOM 1354 N N . VAL A 1 177 ? 7.591 6.556 -4.150 1.00 95.25 177 VAL A N 1
ATOM 1355 C CA . VAL A 1 177 ? 8.843 6.007 -4.708 1.00 95.25 177 VAL A CA 1
ATOM 1356 C C . VAL A 1 177 ? 9.534 6.998 -5.645 1.00 95.25 177 VAL A C 1
ATOM 1358 O O . VAL A 1 177 ? 10.748 7.166 -5.570 1.00 95.25 177 VAL A O 1
ATOM 1361 N N . GLN A 1 178 ? 8.779 7.714 -6.479 1.00 93.25 178 GLN A N 1
ATOM 1362 C CA . GLN A 1 178 ? 9.311 8.770 -7.352 1.00 93.25 178 GLN A CA 1
ATOM 1363 C C . GLN A 1 178 ? 9.934 9.936 -6.564 1.00 93.25 178 GLN A C 1
ATOM 1365 O O . GLN A 1 178 ? 10.827 10.615 -7.062 1.00 93.25 178 GLN A O 1
ATOM 1370 N N . GLN A 1 179 ? 9.509 10.143 -5.315 1.00 92.94 179 GLN A N 1
ATOM 1371 C CA . GLN A 1 179 ? 10.105 11.109 -4.387 1.00 92.94 179 GLN A CA 1
ATOM 1372 C C . GLN A 1 179 ? 11.277 10.523 -3.574 1.00 92.94 179 GLN A C 1
ATOM 1374 O O . GLN A 1 179 ? 11.783 11.177 -2.665 1.00 92.94 179 GLN A O 1
ATOM 1379 N N . GLY A 1 180 ? 11.715 9.300 -3.886 1.00 92.38 180 GLY A N 1
ATOM 1380 C CA . GLY A 1 180 ? 12.847 8.627 -3.246 1.00 92.38 180 GLY A CA 1
ATOM 1381 C C . GLY A 1 180 ? 12.502 7.844 -1.977 1.00 92.38 180 GLY A C 1
ATOM 1382 O O . GLY A 1 180 ? 13.406 7.296 -1.348 1.00 92.38 180 GLY A O 1
ATOM 1383 N N . TYR A 1 181 ? 11.228 7.768 -1.581 1.00 93.75 181 TYR A N 1
ATOM 1384 C CA . TYR A 1 181 ? 10.825 6.946 -0.440 1.00 93.75 181 TYR A CA 1
ATOM 1385 C C . TYR A 1 181 ? 10.840 5.464 -0.802 1.00 93.75 181 TYR A C 1
ATOM 1387 O O . TYR A 1 181 ? 10.402 5.062 -1.880 1.00 93.75 181 TYR A O 1
ATOM 1395 N N . ARG A 1 182 ? 11.254 4.625 0.145 1.00 92.31 182 ARG A N 1
ATOM 1396 C CA . ARG A 1 182 ? 11.152 3.172 0.004 1.00 92.31 182 ARG A CA 1
ATOM 1397 C C . ARG A 1 182 ? 9.850 2.689 0.624 1.00 92.31 182 ARG A C 1
ATOM 1399 O O . ARG A 1 182 ? 9.614 2.922 1.806 1.00 92.31 182 ARG A O 1
ATOM 1406 N N . VAL A 1 183 ? 9.013 2.007 -0.150 1.00 93.69 183 VAL A N 1
ATOM 1407 C CA . VAL A 1 183 ? 7.749 1.442 0.337 1.00 93.69 183 VAL A CA 1
ATOM 1408 C C . VAL A 1 183 ? 8.029 0.121 1.051 1.00 93.69 183 VAL A C 1
ATOM 1410 O O . VAL A 1 183 ? 8.609 -0.804 0.482 1.00 93.69 183 VAL A O 1
ATOM 1413 N N . GLU A 1 184 ? 7.608 0.035 2.312 1.00 91.50 184 GLU A N 1
ATOM 1414 C CA . GLU A 1 184 ? 7.685 -1.191 3.116 1.00 91.50 184 GLU A CA 1
ATOM 1415 C C . GLU A 1 184 ? 6.394 -2.000 3.025 1.00 91.50 184 GLU A C 1
ATOM 1417 O O . GLU A 1 184 ? 6.413 -3.230 3.014 1.00 91.50 184 GLU A O 1
ATOM 1422 N N . ARG A 1 185 ? 5.252 -1.304 3.010 1.00 91.69 185 ARG A N 1
ATOM 1423 C CA . ARG A 1 185 ? 3.936 -1.931 3.087 1.00 91.69 185 ARG A CA 1
ATOM 1424 C C . ARG A 1 185 ? 2.854 -1.008 2.550 1.00 91.69 185 ARG A C 1
ATOM 1426 O O . ARG A 1 185 ? 2.835 0.179 2.860 1.00 91.69 185 ARG A O 1
ATOM 1433 N N . THR A 1 186 ? 1.885 -1.605 1.869 1.00 94.12 186 THR A N 1
ATOM 1434 C CA . THR A 1 186 ? 0.618 -0.965 1.509 1.00 94.12 186 THR A CA 1
ATOM 1435 C C . THR A 1 186 ? -0.519 -1.740 2.171 1.00 94.12 186 THR A C 1
ATOM 1437 O O . THR A 1 186 ? -0.592 -2.962 2.047 1.00 94.12 186 THR A O 1
ATOM 1440 N N . LYS A 1 187 ? -1.392 -1.049 2.906 1.00 94.94 187 LYS A N 1
ATOM 1441 C CA . LYS A 1 187 ? -2.588 -1.611 3.547 1.00 94.94 187 LYS A CA 1
ATOM 1442 C C . LYS A 1 187 ? -3.823 -0.892 3.013 1.00 94.94 187 LYS A C 1
ATOM 1444 O O . LYS A 1 187 ? -3.819 0.330 2.882 1.00 94.94 187 LYS A O 1
ATOM 1449 N N . ILE A 1 188 ? -4.864 -1.665 2.730 1.00 96.44 188 ILE A N 1
ATOM 1450 C CA . ILE A 1 188 ? -6.198 -1.170 2.401 1.00 96.44 188 ILE A CA 1
ATOM 1451 C C . ILE A 1 188 ? -7.137 -1.705 3.475 1.00 96.44 188 ILE A C 1
ATOM 1453 O O . ILE A 1 188 ? -7.150 -2.904 3.746 1.00 96.44 188 ILE A O 1
ATOM 1457 N N . GLU A 1 189 ? -7.898 -0.815 4.090 1.00 97.38 189 GLU A N 1
ATOM 1458 C CA . GLU A 1 189 ? -8.895 -1.138 5.103 1.00 97.38 189 GLU A CA 1
ATOM 1459 C C . GLU A 1 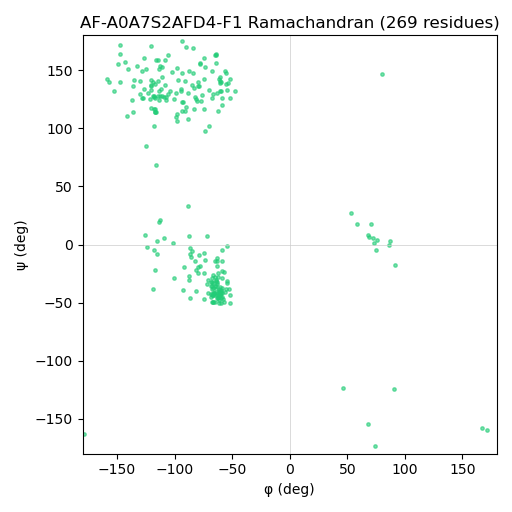189 ? -10.272 -0.824 4.533 1.00 97.38 189 GLU A C 1
ATOM 1461 O O . GLU A 1 189 ? -10.522 0.293 4.089 1.00 97.38 189 GLU A O 1
ATOM 1466 N N . ALA A 1 190 ? -11.164 -1.809 4.522 1.00 97.12 190 ALA A N 1
ATOM 1467 C CA . ALA A 1 190 ? -12.570 -1.580 4.221 1.00 97.12 190 ALA A CA 1
ATOM 1468 C C . ALA A 1 190 ? -13.288 -1.159 5.506 1.00 97.12 190 ALA A C 1
ATOM 1470 O O . ALA A 1 190 ? -13.074 -1.764 6.559 1.00 97.12 190 ALA A O 1
ATOM 1471 N N . ASN A 1 191 ? -14.168 -0.160 5.431 1.00 96.00 191 ASN A N 1
ATOM 1472 C CA . ASN A 1 191 ? -15.056 0.123 6.551 1.00 96.00 191 ASN A CA 1
ATOM 1473 C C . ASN A 1 191 ? -15.938 -1.106 6.828 1.00 96.00 191 ASN A C 1
ATOM 1475 O O . ASN A 1 191 ? -16.416 -1.750 5.902 1.00 96.00 191 ASN A O 1
ATOM 1479 N N . MET A 1 192 ? -16.193 -1.416 8.098 1.00 94.12 192 MET A N 1
ATOM 1480 C CA . MET A 1 192 ? -16.991 -2.577 8.516 1.00 94.12 192 MET A CA 1
ATOM 1481 C C . MET A 1 192 ? -18.430 -2.589 7.951 1.00 94.12 192 MET A C 1
ATOM 1483 O O . MET A 1 192 ? -19.063 -3.641 7.857 1.00 94.12 192 MET A O 1
ATOM 1487 N N . SER A 1 193 ? -18.954 -1.422 7.567 1.00 93.25 193 SER A N 1
ATOM 1488 C CA . SER A 1 193 ? -20.262 -1.277 6.912 1.00 93.25 193 SER A CA 1
ATOM 1489 C C . SER A 1 193 ? -20.233 -1.476 5.393 1.00 93.25 193 SER A C 1
ATOM 1491 O O . SER A 1 193 ? -21.300 -1.496 4.782 1.00 93.25 193 SER A O 1
ATOM 1493 N N . ASN A 1 194 ? -19.049 -1.646 4.794 1.00 96.88 194 ASN A N 1
ATOM 1494 C CA . ASN A 1 194 ? -18.910 -1.818 3.356 1.00 96.88 194 ASN A CA 1
ATOM 1495 C C . ASN A 1 194 ? -19.642 -3.064 2.858 1.00 96.88 194 ASN A C 1
ATOM 1497 O O . ASN A 1 194 ? -19.575 -4.141 3.460 1.00 96.88 194 ASN A O 1
ATOM 1501 N N . SER A 1 195 ? -20.239 -2.943 1.676 1.00 96.00 195 SER A N 1
ATOM 1502 C CA . SER A 1 195 ? -20.617 -4.108 0.882 1.00 96.00 195 SER A CA 1
ATOM 1503 C C . SER A 1 195 ? -19.393 -5.004 0.652 1.00 96.00 195 SER A C 1
ATOM 1505 O O . SER A 1 195 ? -18.289 -4.508 0.419 1.00 96.00 195 SER A O 1
ATOM 1507 N N . GLY A 1 196 ? -19.584 -6.319 0.756 1.00 93.94 196 GLY A N 1
ATOM 1508 C CA . GLY A 1 196 ? -18.532 -7.325 0.598 1.00 93.94 196 GLY A CA 1
ATOM 1509 C C . GLY A 1 196 ? -17.808 -7.726 1.890 1.00 93.94 196 GLY A C 1
ATOM 1510 O O . GLY A 1 196 ? -17.216 -8.805 1.948 1.00 93.94 196 GLY A O 1
ATOM 1511 N N . VAL A 1 197 ? -17.884 -6.939 2.964 1.00 95.69 197 VAL A N 1
ATOM 1512 C CA . VAL A 1 197 ? -17.333 -7.355 4.268 1.00 95.69 197 VAL A CA 1
ATOM 1513 C C . VAL A 1 197 ? -18.043 -8.636 4.745 1.00 95.69 197 VAL A C 1
ATOM 1515 O O . VAL A 1 197 ? -19.271 -8.696 4.652 1.00 95.69 197 VAL A O 1
ATOM 1518 N N . PRO A 1 198 ? -17.312 -9.680 5.196 1.00 95.81 198 PRO A N 1
ATOM 1519 C CA . PRO A 1 198 ? -17.921 -10.948 5.599 1.00 95.81 198 PRO A CA 1
ATOM 1520 C C . PRO A 1 198 ? -18.840 -10.750 6.806 1.00 95.81 198 PRO A C 1
ATOM 1522 O O . PRO A 1 198 ? -18.436 -10.145 7.800 1.00 95.81 198 PRO A O 1
ATOM 1525 N N . ILE A 1 199 ? -20.070 -11.258 6.720 1.00 96.56 199 ILE A N 1
ATOM 1526 C CA . ILE A 1 199 ? -21.050 -11.133 7.811 1.00 96.56 199 ILE A CA 1
ATOM 1527 C C . ILE A 1 199 ? -20.886 -12.278 8.816 1.00 96.56 199 ILE A C 1
ATOM 1529 O O . ILE A 1 199 ? -20.802 -12.012 10.012 1.00 96.56 199 ILE A O 1
ATOM 1533 N N . SER A 1 200 ? -20.757 -13.519 8.336 1.00 97.06 200 SER A N 1
ATOM 1534 C CA . SER A 1 200 ? -20.576 -14.714 9.172 1.00 97.06 200 SER A CA 1
ATOM 1535 C C . SER A 1 200 ? -19.142 -15.256 9.152 1.00 97.06 200 SER A C 1
ATOM 1537 O O . SER A 1 200 ? -18.350 -14.940 8.256 1.00 97.06 200 SER A O 1
ATOM 1539 N N . ASP A 1 201 ? -18.817 -16.103 10.128 1.00 97.50 201 ASP A N 1
ATOM 1540 C CA . ASP A 1 201 ? -17.517 -16.776 10.230 1.00 97.50 201 ASP A CA 1
ATOM 1541 C C . ASP A 1 201 ? -17.274 -17.707 9.029 1.00 97.50 201 ASP A C 1
ATOM 1543 O O . ASP A 1 201 ? -16.158 -17.790 8.517 1.00 97.50 201 ASP A O 1
ATOM 1547 N N . GLU A 1 202 ? -18.321 -18.344 8.490 1.00 96.31 202 GLU A N 1
ATOM 1548 C CA . GLU A 1 202 ? -18.211 -19.177 7.287 1.00 96.31 202 GLU A CA 1
ATOM 1549 C C . GLU A 1 202 ? -17.868 -18.359 6.039 1.00 96.31 202 GLU A C 1
ATOM 1551 O O . GLU A 1 202 ? -17.178 -18.858 5.147 1.00 96.31 202 GLU A O 1
ATOM 1556 N N . GLU A 1 203 ? -18.347 -17.113 5.945 1.00 94.88 203 GLU A N 1
ATOM 1557 C CA . GLU A 1 203 ? -17.928 -16.205 4.879 1.00 94.88 203 GLU A CA 1
ATOM 1558 C C . GLU A 1 203 ? -16.468 -15.793 5.057 1.00 94.88 203 GLU A C 1
ATOM 1560 O O . GLU A 1 203 ? -15.709 -15.818 4.086 1.00 94.88 203 GLU A O 1
ATOM 1565 N N . ALA A 1 204 ? -16.066 -15.447 6.283 1.00 94.62 204 ALA A N 1
ATOM 1566 C CA . ALA A 1 204 ? -14.697 -15.049 6.597 1.00 94.62 204 ALA A CA 1
ATOM 1567 C C . ALA A 1 204 ? -13.689 -16.174 6.311 1.00 94.62 204 ALA A C 1
ATOM 1569 O O . ALA A 1 204 ? -12.637 -15.914 5.729 1.00 94.62 204 ALA A O 1
ATOM 1570 N N . ALA A 1 205 ? -14.038 -17.427 6.618 1.00 93.12 205 ALA A N 1
ATOM 1571 C CA . ALA A 1 205 ? -13.204 -18.605 6.374 1.00 93.12 205 ALA A CA 1
ATOM 1572 C C . ALA A 1 205 ? -12.911 -18.880 4.884 1.00 93.12 205 ALA A C 1
ATOM 1574 O O . ALA A 1 205 ? -11.967 -19.603 4.568 1.00 93.12 205 ALA A O 1
ATOM 1575 N N . ARG A 1 206 ? -13.699 -18.315 3.956 1.00 91.00 206 ARG A N 1
ATOM 1576 C CA . ARG A 1 206 ? -13.462 -18.414 2.500 1.00 91.00 206 ARG A CA 1
ATOM 1577 C C . ARG A 1 206 ? -12.526 -17.329 1.968 1.00 91.00 206 ARG A C 1
ATOM 1579 O O . ARG A 1 206 ? -12.167 -17.358 0.793 1.00 91.00 206 ARG A O 1
ATOM 1586 N N . LEU A 1 207 ? -12.176 -16.346 2.795 1.00 89.81 207 LEU A N 1
ATOM 1587 C CA . LEU A 1 207 ? -11.286 -15.251 2.430 1.00 89.81 207 LEU A CA 1
ATOM 1588 C C . LEU A 1 207 ? -9.840 -15.574 2.822 1.00 89.81 207 LEU A C 1
ATOM 1590 O O . LEU A 1 207 ? -9.547 -16.596 3.437 1.00 89.81 207 LEU A O 1
ATOM 1594 N N . SER A 1 208 ? -8.917 -14.684 2.453 1.00 89.62 208 SER A N 1
ATOM 1595 C CA . SER A 1 208 ? -7.524 -14.791 2.893 1.00 89.62 208 SER A CA 1
ATOM 1596 C C . SER A 1 208 ? -7.451 -14.879 4.425 1.00 89.62 208 SER A C 1
ATOM 1598 O O . SER A 1 208 ? -8.055 -14.029 5.086 1.00 89.62 208 SER A O 1
ATOM 1600 N N . PRO A 1 209 ? -6.671 -15.815 5.000 1.00 91.31 209 PRO A N 1
ATOM 1601 C CA . PRO A 1 209 ? -6.485 -15.910 6.451 1.00 91.31 209 PRO A CA 1
ATOM 1602 C C . PRO A 1 209 ? -5.766 -14.685 7.044 1.00 91.31 209 PRO A C 1
ATOM 1604 O O . PRO A 1 209 ? -5.792 -14.475 8.251 1.00 91.31 209 PRO A O 1
ATOM 1607 N N . GLU A 1 210 ? -5.156 -13.853 6.195 1.00 91.62 210 GLU A N 1
ATOM 1608 C CA . GLU A 1 210 ? -4.530 -12.583 6.580 1.00 91.62 210 GLU A CA 1
ATOM 1609 C C . GLU A 1 210 ? -5.545 -11.443 6.782 1.00 91.62 210 GLU A C 1
ATOM 1611 O O . GLU A 1 210 ? -5.169 -10.359 7.232 1.00 91.62 210 GLU A O 1
ATOM 1616 N N . ASN A 1 211 ? -6.819 -11.649 6.427 1.00 93.12 211 ASN A N 1
ATOM 1617 C CA . ASN A 1 211 ? -7.875 -10.671 6.668 1.00 93.12 211 ASN A CA 1
ATOM 1618 C C . ASN A 1 211 ? -8.352 -10.745 8.126 1.00 93.12 211 ASN A C 1
ATOM 1620 O O . ASN A 1 211 ? -8.526 -11.824 8.690 1.00 93.12 211 ASN A O 1
ATOM 1624 N N . TYR A 1 212 ? -8.611 -9.582 8.719 1.00 96.12 212 TYR A N 1
ATOM 1625 C CA . TYR A 1 212 ? -9.107 -9.453 10.087 1.00 96.12 212 TYR A CA 1
ATOM 1626 C C . TYR A 1 212 ? -9.990 -8.219 10.232 1.00 96.12 212 TYR A C 1
ATOM 1628 O O . TYR A 1 212 ? -9.823 -7.232 9.511 1.00 96.12 212 TYR A O 1
ATOM 1636 N N . PHE A 1 213 ? -10.878 -8.257 11.222 1.00 96.81 213 PHE A N 1
ATOM 1637 C CA . PHE A 1 213 ? -11.468 -7.046 11.778 1.00 96.81 213 PHE A CA 1
ATOM 1638 C C . PHE A 1 213 ? -10.464 -6.395 12.727 1.00 96.81 213 PHE A C 1
ATOM 1640 O O . PHE A 1 213 ? -9.804 -7.080 13.511 1.00 96.81 213 PHE A O 1
ATOM 1647 N N . GLU A 1 214 ? -10.319 -5.075 12.644 1.00 95.44 214 GLU A N 1
ATOM 1648 C CA . GLU A 1 214 ? -9.449 -4.304 13.528 1.00 95.44 214 GLU A CA 1
ATOM 1649 C C . GLU A 1 214 ? -10.254 -3.229 14.248 1.00 95.44 214 GLU A C 1
ATOM 1651 O O . GLU A 1 214 ? -10.973 -2.449 13.623 1.00 95.44 214 GLU A O 1
ATOM 1656 N N . PHE A 1 215 ? -10.095 -3.172 15.567 1.00 93.31 215 PHE A N 1
ATOM 1657 C CA . PHE A 1 215 ? -10.716 -2.164 16.413 1.00 93.31 215 PHE A CA 1
ATOM 1658 C C . PHE A 1 215 ? -9.643 -1.343 17.107 1.00 93.31 215 PHE A C 1
ATOM 1660 O O . PHE A 1 215 ? -8.640 -1.878 17.587 1.00 93.31 215 PHE A O 1
ATOM 1667 N N . HIS A 1 216 ? -9.880 -0.035 17.196 1.00 90.75 216 HIS A N 1
ATOM 1668 C CA . HIS A 1 216 ? -8.985 0.891 17.871 1.00 90.75 216 HIS A CA 1
ATOM 1669 C C . HIS A 1 216 ? -9.736 1.742 18.887 1.00 90.75 216 HIS A C 1
ATOM 1671 O O . HIS A 1 216 ? -10.669 2.465 18.542 1.00 90.75 216 HIS A O 1
ATOM 1677 N N . VAL A 1 217 ? -9.257 1.746 20.129 1.00 90.94 217 VAL A N 1
ATOM 1678 C CA . VAL A 1 217 ? -9.729 2.664 21.171 1.00 90.94 217 VAL A CA 1
ATOM 1679 C C . VAL A 1 217 ? -8.624 3.657 21.496 1.00 90.94 217 VAL A C 1
ATOM 1681 O O . VAL A 1 217 ? -7.487 3.280 21.780 1.00 90.94 217 VAL A O 1
ATOM 1684 N N . LYS A 1 218 ? -8.950 4.953 21.463 1.00 91.06 218 LYS A N 1
ATOM 1685 C CA . LYS A 1 218 ? -8.033 6.022 21.872 1.00 91.06 218 LYS A CA 1
ATOM 1686 C C . LYS A 1 218 ? -8.269 6.372 23.334 1.00 91.06 218 LYS A C 1
ATOM 1688 O O . LYS A 1 218 ? -9.304 6.931 23.684 1.00 91.06 218 LYS A O 1
ATOM 1693 N N . LEU A 1 219 ? -7.274 6.109 24.168 1.00 90.56 219 LEU A N 1
ATOM 1694 C CA . LEU A 1 219 ? -7.316 6.384 25.598 1.00 90.56 219 LEU A CA 1
ATOM 1695 C C . LEU A 1 219 ? -6.704 7.746 25.919 1.00 90.56 219 LEU A C 1
ATOM 1697 O O . LEU A 1 219 ? -5.768 8.204 25.261 1.00 90.56 219 LEU A O 1
ATOM 1701 N N . SER A 1 220 ? -7.239 8.385 26.956 1.00 91.44 220 SER A N 1
ATOM 1702 C CA . SER A 1 220 ? -6.698 9.606 27.554 1.00 91.44 220 SER A CA 1
ATOM 1703 C C . SER A 1 220 ? -6.334 9.295 28.992 1.00 91.44 220 SER A C 1
ATOM 1705 O O . SER A 1 220 ? -7.218 9.190 29.832 1.00 91.44 220 SER A O 1
ATOM 1707 N N . LEU A 1 221 ? -5.047 9.099 29.248 1.00 90.81 221 LEU A N 1
ATOM 1708 C CA . LEU A 1 221 ? -4.561 8.565 30.511 1.00 90.81 221 LEU A CA 1
ATOM 1709 C C . LEU A 1 221 ? -3.926 9.687 31.335 1.00 90.81 221 LEU A C 1
ATOM 1711 O O . LEU A 1 221 ? -3.107 10.432 30.787 1.00 90.81 221 LEU A O 1
ATOM 1715 N N . PRO A 1 222 ? -4.301 9.850 32.612 1.00 90.69 222 PRO A N 1
ATOM 1716 C CA . PRO A 1 222 ? -3.703 10.863 33.471 1.00 90.69 222 PRO A CA 1
ATOM 1717 C C . PRO A 1 222 ? -2.213 10.573 33.724 1.00 90.69 222 PRO A C 1
ATOM 1719 O O . PRO A 1 222 ? -1.753 9.448 33.509 1.00 90.69 222 PRO A O 1
ATOM 1722 N N . PRO A 1 223 ? -1.440 11.566 34.194 1.00 87.94 223 PRO A N 1
ATOM 1723 C CA . PRO A 1 223 ? -0.103 11.314 34.724 1.00 87.94 223 PRO A CA 1
ATOM 1724 C C . PRO A 1 223 ? -0.140 10.235 35.814 1.00 87.94 223 PRO A C 1
ATOM 1726 O O . PRO A 1 223 ? -1.043 10.240 36.646 1.00 87.94 223 PRO A O 1
ATOM 1729 N N . GLY A 1 224 ? 0.839 9.328 35.813 1.00 87.50 224 GLY A N 1
ATOM 1730 C CA . GLY A 1 224 ? 0.939 8.271 36.826 1.0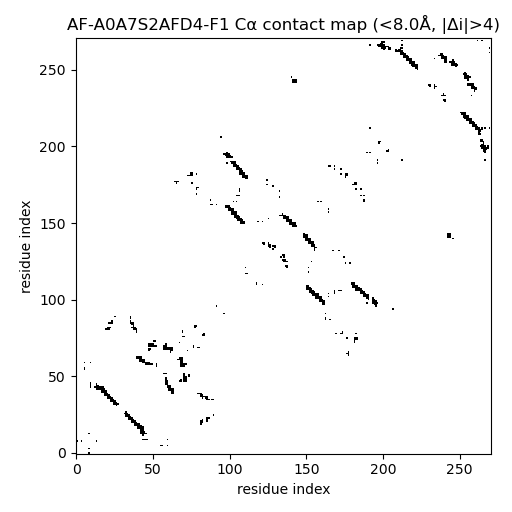0 87.50 224 GLY A CA 1
ATOM 1731 C C . GLY A 1 224 ? -0.132 7.180 36.733 1.00 87.50 224 GLY A C 1
ATOM 1732 O O . GLY A 1 224 ? -0.338 6.476 37.714 1.00 87.50 224 GLY A O 1
ATOM 1733 N N . PHE A 1 225 ? -0.824 7.041 35.592 1.00 90.62 225 PHE A N 1
ATOM 1734 C CA . PHE A 1 225 ? -1.710 5.897 35.367 1.00 90.62 225 PHE A CA 1
ATOM 1735 C C . PHE A 1 225 ? -0.954 4.573 35.550 1.00 90.62 225 PHE A C 1
ATOM 1737 O O . PHE A 1 225 ? 0.233 4.477 35.231 1.00 90.62 225 PHE A O 1
ATOM 1744 N N . ASP A 1 226 ? -1.665 3.556 36.025 1.00 92.69 226 ASP A N 1
ATOM 1745 C CA . ASP A 1 226 ? -1.120 2.213 36.178 1.00 92.69 226 ASP A CA 1
ATOM 1746 C C . ASP A 1 226 ? -0.981 1.545 34.800 1.00 92.69 226 ASP A C 1
ATOM 1748 O O . ASP A 1 226 ? -1.953 1.079 34.197 1.00 92.69 226 ASP A O 1
ATOM 1752 N N . GLU A 1 227 ? 0.232 1.589 34.248 1.00 90.00 227 GLU A N 1
ATOM 1753 C CA . GLU A 1 227 ? 0.513 1.019 32.932 1.00 90.00 227 GLU A CA 1
ATOM 1754 C C . GLU A 1 227 ? 0.505 -0.510 32.948 1.00 90.00 227 GLU A C 1
ATOM 1756 O O . GLU A 1 227 ? 0.087 -1.113 31.959 1.00 90.00 227 GLU A O 1
ATOM 1761 N N . GLU A 1 228 ? 0.935 -1.134 34.044 1.00 91.62 228 GLU A N 1
ATOM 1762 C CA . GLU A 1 228 ? 0.963 -2.590 34.175 1.00 91.62 228 GLU A CA 1
ATOM 1763 C C . GLU A 1 228 ? -0.461 -3.138 34.198 1.00 91.62 228 GLU A C 1
ATOM 1765 O O . GLU A 1 228 ? -0.815 -3.951 33.344 1.00 91.62 228 GLU A O 1
ATOM 1770 N N . HIS A 1 229 ? -1.322 -2.568 35.040 1.00 93.31 229 HIS A N 1
ATOM 1771 C CA . HIS A 1 229 ? -2.727 -2.947 35.082 1.00 93.31 229 HIS A CA 1
ATOM 1772 C C . HIS A 1 229 ? -3.434 -2.713 33.736 1.00 93.31 229 HIS A C 1
ATOM 1774 O O . HIS A 1 229 ? -4.204 -3.551 33.266 1.00 93.31 229 HIS A O 1
ATOM 1780 N N . LEU A 1 230 ? -3.142 -1.606 33.041 1.00 91.94 230 LEU A N 1
ATOM 1781 C CA . LEU A 1 230 ? -3.705 -1.372 31.708 1.00 91.94 230 LEU A CA 1
ATOM 1782 C C . LEU A 1 230 ? -3.219 -2.411 30.681 1.00 91.94 230 LEU A C 1
ATOM 1784 O O . LEU A 1 230 ? -3.979 -2.817 29.797 1.00 91.94 230 LEU A O 1
ATOM 1788 N N . ARG A 1 231 ? -1.963 -2.861 30.774 1.00 91.38 231 ARG A N 1
ATOM 1789 C CA . ARG A 1 231 ? -1.439 -3.945 29.930 1.00 91.38 231 ARG A CA 1
ATOM 1790 C C . ARG A 1 231 ? -2.131 -5.269 30.231 1.00 91.38 231 ARG A C 1
ATOM 1792 O O . ARG A 1 231 ? -2.493 -5.955 29.283 1.00 91.38 231 ARG A O 1
ATOM 1799 N N . GLU A 1 232 ? -2.376 -5.587 31.496 1.00 93.50 232 GLU A N 1
ATOM 1800 C CA . GLU A 1 232 ? -3.123 -6.784 31.897 1.00 93.50 232 GLU A CA 1
ATOM 1801 C C . GLU A 1 232 ? -4.552 -6.766 31.348 1.00 93.50 232 GLU A C 1
ATOM 1803 O O . GLU A 1 232 ? -4.966 -7.710 30.677 1.00 93.50 232 GLU A O 1
ATOM 1808 N N . VAL A 1 233 ? -5.283 -5.662 31.548 1.00 94.00 233 VAL A N 1
ATOM 1809 C CA . VAL A 1 233 ? -6.662 -5.511 31.054 1.00 94.00 233 VAL A CA 1
ATOM 1810 C C . VAL A 1 233 ? -6.716 -5.617 29.531 1.00 94.00 233 VAL A C 1
ATOM 1812 O O . VAL A 1 233 ? -7.607 -6.267 28.987 1.00 94.00 233 VAL A O 1
ATOM 1815 N N . THR A 1 234 ? -5.767 -5.007 28.817 1.00 93.81 234 THR A N 1
ATOM 1816 C CA . THR A 1 234 ? -5.732 -5.104 27.347 1.00 93.81 234 THR A CA 1
ATOM 1817 C C . THR A 1 234 ? -5.384 -6.511 26.869 1.00 93.81 234 THR A C 1
ATOM 1819 O O . THR A 1 234 ? -6.055 -7.014 25.970 1.00 93.81 234 THR A O 1
ATOM 1822 N N . ALA A 1 235 ? -4.411 -7.176 27.497 1.00 91.56 235 ALA A N 1
ATOM 1823 C CA . ALA A 1 235 ? -4.031 -8.546 27.163 1.00 91.56 235 ALA A CA 1
ATOM 1824 C C . ALA A 1 235 ? -5.164 -9.550 27.425 1.00 91.56 235 ALA A C 1
ATOM 1826 O O . ALA A 1 235 ? -5.380 -10.436 26.606 1.00 91.56 235 ALA A O 1
ATOM 1827 N N . ALA A 1 236 ? -5.931 -9.375 28.506 1.00 94.00 236 ALA A N 1
ATOM 1828 C CA . ALA A 1 236 ? -7.092 -10.211 28.825 1.00 94.00 236 ALA A CA 1
ATOM 1829 C C . ALA A 1 236 ? -8.229 -10.125 27.785 1.00 94.00 236 ALA A C 1
ATOM 1831 O O . ALA A 1 236 ? -9.129 -10.956 27.800 1.00 94.00 236 ALA A O 1
ATOM 1832 N N . ASN A 1 237 ? -8.191 -9.128 26.895 1.00 89.81 237 ASN A N 1
ATOM 1833 C CA . ASN A 1 237 ? -9.151 -8.932 25.807 1.00 89.81 237 ASN A CA 1
ATOM 1834 C C . ASN A 1 237 ? -8.510 -9.150 24.422 1.00 89.81 237 ASN A C 1
ATOM 1836 O O . ASN A 1 237 ? -8.987 -8.598 23.431 1.00 89.81 237 ASN A O 1
ATOM 1840 N N . ASP A 1 238 ? -7.383 -9.867 24.338 1.00 91.38 238 ASP A N 1
ATOM 1841 C CA . ASP A 1 238 ? -6.624 -10.085 23.093 1.00 91.38 238 ASP A CA 1
ATOM 1842 C C . ASP A 1 238 ? -6.262 -8.783 22.350 1.00 91.38 238 ASP A C 1
ATOM 1844 O O . ASP A 1 238 ? -6.071 -8.735 21.129 1.00 91.38 238 ASP A O 1
ATOM 1848 N N . ALA A 1 239 ? -6.147 -7.690 23.103 1.00 93.38 239 ALA A N 1
ATOM 1849 C CA . ALA A 1 239 ? -5.850 -6.369 22.593 1.00 93.38 239 ALA A CA 1
ATOM 1850 C C . ALA A 1 239 ? -4.425 -5.945 22.959 1.00 93.38 239 ALA A C 1
ATOM 1852 O O . ALA A 1 239 ? -3.786 -6.438 23.888 1.00 93.38 239 ALA A O 1
ATOM 1853 N N . ARG A 1 240 ? -3.893 -4.990 22.199 1.00 90.25 240 ARG A N 1
ATOM 1854 C CA . ARG A 1 240 ? -2.524 -4.496 22.339 1.00 90.25 240 ARG A CA 1
ATOM 1855 C C . ARG A 1 240 ? -2.527 -3.009 22.635 1.00 90.25 240 ARG A C 1
ATOM 1857 O O . ARG A 1 240 ? -2.929 -2.207 21.794 1.00 90.25 240 ARG A O 1
ATOM 1864 N N . LEU A 1 241 ? -2.016 -2.638 23.807 1.00 88.12 241 LEU A N 1
ATOM 1865 C CA . LEU A 1 241 ? -1.714 -1.251 24.147 1.00 88.12 241 LEU A CA 1
ATOM 1866 C C . LEU A 1 241 ? -0.511 -0.741 23.334 1.00 88.12 241 LEU A C 1
ATOM 1868 O O . LEU A 1 241 ? 0.539 -1.388 23.259 1.00 88.12 241 LEU A O 1
ATOM 1872 N N . SER A 1 242 ? -0.637 0.453 22.758 1.00 82.25 242 SER A N 1
ATOM 1873 C CA . SER A 1 242 ? 0.441 1.137 22.048 1.00 82.25 242 SER A CA 1
ATOM 1874 C C . SER A 1 242 ? 1.617 1.384 22.989 1.00 82.25 242 SER A C 1
ATOM 1876 O O . SER A 1 242 ? 1.440 1.909 24.088 1.00 82.25 242 SER A O 1
ATOM 1878 N N . ARG A 1 243 ? 2.835 1.055 22.548 1.00 72.00 243 ARG A N 1
ATOM 1879 C CA . ARG A 1 243 ? 4.026 1.162 23.404 1.00 72.00 243 ARG A CA 1
ATOM 1880 C C . ARG A 1 243 ? 4.390 2.608 23.759 1.00 72.00 243 ARG A C 1
ATOM 1882 O O . ARG A 1 243 ? 4.858 2.843 24.864 1.00 72.00 243 ARG A O 1
ATOM 1889 N N . SER A 1 244 ? 4.126 3.556 22.862 1.00 65.81 244 SER A N 1
ATOM 1890 C CA . SER A 1 244 ? 4.429 4.980 23.055 1.00 65.81 244 SER A CA 1
ATOM 1891 C C . SER A 1 244 ? 3.164 5.829 23.135 1.00 65.81 244 SER A C 1
ATOM 1893 O O . SER A 1 244 ? 2.098 5.447 22.641 1.00 65.81 244 SER A O 1
ATOM 1895 N N . ALA A 1 245 ? 3.285 7.017 23.733 1.00 63.53 245 ALA A N 1
ATOM 1896 C CA . ALA A 1 245 ? 2.248 8.037 23.643 1.00 63.53 245 ALA A CA 1
ATOM 1897 C C . ALA A 1 245 ? 2.152 8.534 22.205 1.00 63.53 245 ALA A C 1
ATOM 1899 O O . ALA A 1 245 ? 3.147 8.971 21.637 1.00 63.53 245 ALA A O 1
ATOM 1900 N N . LEU A 1 246 ? 0.943 8.564 21.647 1.00 64.81 246 LEU A N 1
ATOM 1901 C CA . LEU A 1 246 ? 0.691 9.303 20.411 1.00 64.81 246 LEU A CA 1
ATOM 1902 C C . LEU A 1 246 ? 0.907 10.806 20.633 1.00 64.81 246 LEU A C 1
ATOM 1904 O O . LEU A 1 246 ? 1.339 11.537 19.747 1.00 64.81 246 LEU A O 1
ATOM 1908 N N . ARG A 1 247 ? 0.539 11.277 21.829 1.00 69.81 247 ARG A N 1
ATOM 1909 C CA . ARG A 1 247 ? 0.653 12.670 22.246 1.00 69.81 247 ARG A CA 1
ATOM 1910 C C . ARG A 1 247 ? 0.682 12.745 23.764 1.00 69.81 247 ARG A C 1
ATOM 1912 O O . ARG A 1 247 ? -0.100 12.058 24.419 1.00 69.81 247 ARG A O 1
ATOM 1919 N N . VAL A 1 248 ? 1.518 13.622 24.301 1.00 71.19 248 VAL A N 1
ATOM 1920 C CA . VAL A 1 248 ? 1.431 14.082 25.691 1.00 71.19 248 VAL A CA 1
ATOM 1921 C C . VAL A 1 248 ? 0.922 15.520 25.652 1.00 71.19 248 VAL A C 1
ATOM 1923 O O . VAL A 1 248 ? 1.422 16.327 24.867 1.00 71.19 248 VAL A O 1
ATOM 1926 N N . THR A 1 249 ? -0.141 15.836 26.390 1.00 75.38 249 THR A N 1
ATOM 1927 C CA . THR A 1 249 ? -0.657 17.215 26.469 1.00 75.38 249 THR A CA 1
ATOM 1928 C C . THR A 1 249 ? 0.008 17.981 27.616 1.00 75.38 249 THR A C 1
ATOM 1930 O O . THR A 1 249 ? 0.690 17.384 28.446 1.00 75.38 249 THR A O 1
ATOM 1933 N N . GLY A 1 250 ? -0.199 19.303 27.682 1.00 64.31 250 GLY A N 1
ATOM 1934 C CA . GLY A 1 250 ? 0.461 20.208 28.642 1.00 64.31 250 GLY A CA 1
ATOM 1935 C C . GLY A 1 250 ? 0.246 19.908 30.134 1.00 64.31 250 GLY A C 1
ATOM 1936 O O . GLY A 1 250 ? 0.870 20.549 30.967 1.00 64.31 250 GLY A O 1
ATOM 1937 N N . HIS A 1 251 ? -0.581 18.918 30.480 1.00 74.38 251 HIS A N 1
ATOM 1938 C CA . HIS A 1 251 ? -0.801 18.449 31.853 1.00 74.38 251 HIS A CA 1
ATOM 1939 C C . HIS A 1 251 ? -0.296 17.015 32.086 1.00 74.38 251 HIS A C 1
ATOM 1941 O O . HIS A 1 251 ? -0.772 16.336 32.986 1.00 74.38 251 HIS A O 1
ATOM 1947 N N . GLY A 1 252 ? 0.604 16.508 31.235 1.00 77.94 252 GLY A N 1
ATOM 1948 C CA . GLY A 1 252 ? 1.159 15.153 31.342 1.00 77.94 252 GLY A CA 1
ATOM 1949 C C . GLY A 1 252 ? 0.186 14.026 30.966 1.00 77.94 252 GLY A C 1
ATOM 1950 O O . GLY A 1 252 ? 0.533 12.854 31.093 1.00 77.94 252 GLY A O 1
ATOM 1951 N N . VAL A 1 253 ? -1.016 14.358 30.476 1.00 84.44 253 VAL A N 1
ATOM 1952 C CA . VAL A 1 253 ? -1.995 13.376 29.990 1.00 84.44 253 VAL A CA 1
ATOM 1953 C C . VAL A 1 253 ? -1.458 12.716 28.730 1.00 84.44 253 VAL A C 1
ATOM 1955 O O . VAL A 1 253 ? -1.130 13.392 27.749 1.00 84.44 253 VAL A O 1
ATOM 1958 N N . GLN A 1 254 ? -1.422 11.390 28.737 1.00 85.75 254 GLN A N 1
ATOM 1959 C CA . GLN A 1 254 ? -0.919 10.591 27.632 1.00 85.75 254 GLN A CA 1
ATOM 1960 C C . GLN A 1 254 ? -2.076 10.068 26.780 1.00 85.75 254 GLN A C 1
ATOM 1962 O O . GLN A 1 254 ? -3.035 9.484 27.281 1.00 85.75 254 GLN A O 1
ATOM 1967 N N . LYS A 1 255 ? -1.987 10.258 25.464 1.00 86.38 255 LYS A N 1
ATOM 1968 C CA . LYS A 1 255 ? -2.882 9.615 24.499 1.00 86.38 255 LYS A CA 1
ATOM 1969 C C . LYS A 1 255 ? -2.268 8.285 24.072 1.00 86.38 255 LYS A C 1
ATOM 1971 O O . LYS A 1 255 ? -1.175 8.276 23.505 1.00 86.38 255 LYS A O 1
ATOM 1976 N N . ARG A 1 256 ? -2.955 7.178 24.349 1.00 86.38 256 ARG A N 1
ATOM 1977 C CA . ARG A 1 256 ? -2.568 5.812 23.948 1.00 86.38 256 ARG A CA 1
ATOM 1978 C C . ARG A 1 256 ? -3.614 5.235 22.998 1.00 86.38 256 ARG A C 1
ATOM 1980 O O . ARG A 1 256 ? -4.756 5.692 22.995 1.00 86.38 256 ARG A O 1
ATOM 1987 N N . PHE A 1 257 ? -3.228 4.239 22.214 1.00 88.19 257 PHE A N 1
ATOM 1988 C CA . PHE A 1 257 ? -4.160 3.409 21.457 1.00 88.19 257 PHE A CA 1
ATOM 1989 C C . PHE A 1 257 ? -4.192 2.000 22.028 1.00 88.19 257 PHE A C 1
ATOM 1991 O O . PHE A 1 257 ? -3.163 1.480 22.445 1.00 88.19 257 PHE A O 1
ATOM 1998 N N . VAL A 1 258 ? -5.362 1.383 22.007 1.00 90.69 258 VAL A N 1
ATOM 1999 C CA . VAL A 1 258 ? -5.532 -0.055 22.182 1.00 90.69 258 VAL A CA 1
ATOM 2000 C C . VAL A 1 258 ? -6.031 -0.599 20.858 1.00 90.69 258 VAL A C 1
ATOM 2002 O O . VAL A 1 258 ? -6.993 -0.061 20.316 1.00 90.69 258 VAL A O 1
ATOM 2005 N N . THR A 1 259 ? -5.359 -1.620 20.338 1.00 92.44 259 THR A N 1
ATOM 2006 C CA . THR A 1 259 ? -5.703 -2.259 19.066 1.00 92.44 259 THR A CA 1
ATOM 2007 C C . THR A 1 259 ? -6.059 -3.716 19.300 1.00 92.44 259 THR A C 1
ATOM 2009 O O . THR A 1 259 ? -5.241 -4.450 19.848 1.00 92.44 259 THR A O 1
ATOM 2012 N N . GLN A 1 260 ? -7.223 -4.144 18.833 1.00 94.69 260 GLN A N 1
ATOM 2013 C CA . GLN A 1 260 ? -7.639 -5.545 18.825 1.00 94.69 260 GLN A CA 1
ATOM 2014 C C . GLN A 1 260 ? -7.774 -6.014 17.377 1.00 94.69 260 GLN A C 1
ATOM 2016 O O . GLN A 1 260 ? -8.225 -5.250 16.523 1.00 94.69 260 GLN A O 1
ATOM 2021 N N . ARG A 1 261 ? -7.352 -7.249 17.096 1.00 95.38 261 ARG A N 1
ATOM 2022 C CA . ARG A 1 261 ? -7.489 -7.873 15.776 1.00 95.38 261 ARG A CA 1
ATOM 2023 C C . ARG A 1 261 ? -8.167 -9.214 15.925 1.00 95.38 261 ARG A C 1
ATOM 2025 O O . ARG A 1 261 ? -7.671 -10.048 16.676 1.00 95.38 261 ARG A O 1
ATOM 2032 N N . LEU A 1 262 ? -9.242 -9.414 15.180 1.00 95.75 262 LEU A N 1
ATOM 2033 C CA . LEU A 1 262 ? -10.017 -10.643 15.202 1.00 95.75 262 LEU A CA 1
ATOM 2034 C C . LEU A 1 262 ? -9.945 -11.297 13.819 1.00 95.75 262 LEU A C 1
ATOM 2036 O O . LEU A 1 262 ? -10.359 -10.701 12.822 1.00 95.75 262 LEU A O 1
ATOM 2040 N N . TYR A 1 263 ? -9.362 -12.493 13.761 1.00 95.44 263 TYR A N 1
ATOM 2041 C CA . TYR A 1 263 ? -9.104 -13.238 12.525 1.00 95.44 263 TYR A CA 1
ATOM 2042 C C . TYR A 1 263 ? -10.123 -14.355 12.346 1.00 95.44 263 TYR A C 1
ATOM 2044 O O . TYR A 1 263 ? -10.560 -14.954 13.325 1.00 95.44 263 TYR A O 1
ATOM 2052 N N . GLY A 1 264 ? -10.450 -14.671 11.092 1.00 94.81 264 GLY A N 1
ATOM 2053 C CA . GLY A 1 264 ? -11.289 -15.825 10.755 1.00 94.81 264 GLY A CA 1
ATOM 2054 C C . GLY A 1 264 ? -12.751 -15.728 11.200 1.00 94.81 264 GLY A C 1
ATOM 2055 O O . GLY A 1 264 ? -13.467 -16.714 11.075 1.00 94.81 264 GLY A O 1
ATOM 2056 N N . ILE A 1 265 ? -13.192 -14.567 11.687 1.00 96.69 265 ILE A N 1
ATOM 2057 C CA . ILE A 1 265 ? -14.573 -14.327 12.110 1.00 96.69 265 ILE A CA 1
ATOM 2058 C C . ILE A 1 265 ? -15.272 -13.332 11.185 1.00 96.69 265 ILE A C 1
ATOM 2060 O O . ILE A 1 265 ? -14.618 -12.499 10.552 1.00 96.69 265 ILE A O 1
ATOM 2064 N N . GLY A 1 266 ? -16.596 -13.427 11.109 1.00 96.94 266 GLY A N 1
ATOM 2065 C CA . GLY A 1 266 ? -17.474 -12.483 10.430 1.00 96.94 266 GLY A CA 1
ATOM 2066 C C . GLY A 1 266 ? -17.837 -11.285 11.304 1.00 96.94 266 GLY A C 1
ATOM 2067 O O . GLY A 1 266 ? -17.585 -11.260 12.509 1.00 96.94 266 GLY A O 1
ATOM 2068 N N . ARG A 1 267 ? -18.449 -10.274 10.684 1.00 96.56 267 ARG A N 1
ATOM 2069 C CA . ARG A 1 267 ? -18.860 -9.033 11.350 1.00 96.56 267 ARG A CA 1
ATOM 2070 C C . ARG A 1 267 ? -19.769 -9.274 12.555 1.00 96.56 267 ARG A C 1
ATOM 2072 O O . ARG A 1 267 ? -19.624 -8.560 13.539 1.00 96.56 267 ARG A O 1
ATOM 2079 N N . ASP A 1 268 ? -20.685 -10.235 12.478 1.00 96.81 268 ASP A N 1
ATOM 2080 C CA . ASP A 1 268 ? -21.660 -10.471 13.549 1.00 96.81 268 ASP A CA 1
ATOM 2081 C C . ASP A 1 268 ? -20.998 -11.018 14.823 1.00 96.81 268 ASP A C 1
ATOM 2083 O O . ASP A 1 268 ? -21.428 -10.683 15.920 1.00 96.81 268 ASP A O 1
ATOM 2087 N N . SER A 1 269 ? -19.922 -11.797 14.682 1.00 96.38 269 SER A N 1
ATOM 2088 C CA . SER A 1 269 ? -19.101 -12.285 15.801 1.00 96.38 269 SER A CA 1
ATOM 2089 C C . SER A 1 269 ? -18.083 -11.247 16.289 1.00 96.38 269 SER A C 1
ATOM 2091 O O . SER A 1 269 ? -17.571 -11.352 17.401 1.00 96.38 269 SER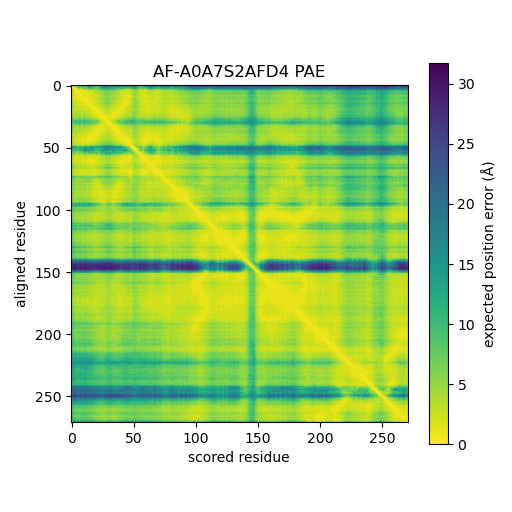 A O 1
ATOM 2093 N N . ALA A 1 270 ? -17.725 -10.280 15.439 1.00 93.62 270 ALA A N 1
ATOM 2094 C CA . ALA A 1 270 ? -16.729 -9.255 15.741 1.00 93.62 270 ALA A CA 1
ATOM 2095 C C . ALA A 1 270 ? -17.284 -8.073 16.559 1.00 93.62 270 ALA A C 1
ATOM 2097 O O . ALA A 1 270 ? -16.492 -7.266 17.048 1.00 93.62 270 ALA A O 1
ATOM 2098 N N . LEU A 1 271 ? -18.612 -7.947 16.656 1.00 88.19 271 LEU A N 1
ATOM 2099 C CA . LEU A 1 271 ? -19.347 -6.881 17.350 1.00 88.19 271 LEU A CA 1
ATOM 2100 C C . LEU A 1 271 ? -19.848 -7.327 18.726 1.00 88.19 271 LEU A C 1
ATOM 2102 O O . LEU A 1 271 ? -19.819 -6.468 19.638 1.00 88.19 271 LEU A O 1
#

pLDDT: mean 89.79, std 10.28, range [43.09, 98.31]

Foldseek 3Di:
DPPDAQVRCCVVFAPHKDKDKDWDWDDDPVPDTDIDMFIFTFGFHDFDAPEDDPDRCQRGTDTPLAPHGLRVLHQLSCLRDSVNLSVLVVCVVVVPFKWFFKKKKKWWWDAAPPPPCRQVVLQVLQVVCCVPQNRWGWDWADDPPPDPDTTTMIIGMDGTIPSVVVVSNSVSSVSCVSVVIRTPDMDMGGDLPIGRAFAFLVSQQSDDQPDWDKDKDKDWAAPPPDPVVVCVVLVVVQKDKRPAFSDQDPRRTGIIMIMHIGTSGGPNVVD